Protein AF-A0A930E093-F1 (afdb_monomer)

Solvent-accessible surface area (backbone atoms only — not comparable to full-atom values): 16055 Å² total; per-residue (Å²): 144,76,71,70,70,62,52,55,44,54,52,46,45,54,50,55,49,51,53,61,67,72,43,53,75,64,58,50,50,51,52,46,50,63,60,47,56,59,35,55,42,31,37,35,84,44,72,99,59,65,61,62,67,51,50,50,52,50,36,53,47,37,33,68,62,68,75,37,85,66,43,74,68,56,52,49,49,41,51,49,64,41,68,44,67,34,49,20,42,39,36,34,66,83,77,56,45,66,43,82,40,62,31,46,35,71,62,45,36,51,96,54,36,34,39,42,24,40,77,85,38,70,90,45,72,63,49,73,75,65,53,60,54,74,79,80,60,98,62,61,67,70,53,57,53,47,48,52,50,52,53,52,50,52,53,54,57,74,71,50,80,54,64,69,60,40,50,56,49,48,55,52,47,52,50,50,48,66,61,53,43,48,69,59,51,57,68,66,44,44,59,48,22,32,50,54,51,39,37,66,76,68,68,55,92,63,72,60,72,83,56,55,81,46,53,50,71,55,48,32,48,49,51,39,52,40,40,50,52,38,24,54,56,64,65,64,80,70,92,84,51,54,73,72,54,48,54,50,51,55,52,51,48,50,46,34,75,77,33,13,70,43,75,59,95,60,89,63,56,99,73,66,55,97,64,46,56,58,68,82,130

Nearest PDB structures (foldseek):
  8fzd-assembly1_t  TM=5.190E-01  e=4.696E+00  Escherichia coli

pLDDT: mean 75.34, std 18.05, range [24.38, 97.69]

Radius of gyration: 19.29 Å; Cα contacts (8 Å, |Δi|>4): 330; chains: 1; bounding box: 48×51×52 Å

Mean predicted aligned error: 9.59 Å

Sequence (281 aa):
MLKSQKNKVYELFFATYNELYNMDKIERGELLKDLTEKESQSHYYNSEIDSKTNYELVCLTIANVLDKVASDDLIEEIMQFCMSPRLGILVDFNKQSVSIISTRSKSVKTDNFAIFNFDDDFDNPGLFMEMSSFDQVEGNQNDQNFVNELISKIMFIKDLEDSNNKIKVLKNFSKLLKKDSIRIIESYNVLATMLIVYAKRTSVSYFDKDYEKFYNQSTMIVFDALAFYSKEINNFQDDNLSFFNKIWLYNEQSNLKHFGYLSKNKKFFPFVKKQGFGFIF

Secondary structure (DSSP, 8-state):
--SHHHHHHHHHHHHHHHHHHHS-HHHHHHHHHHHTTT---EE-------HHHHHHHHHHHHHHHHSS---HHHHHHHHHHHHS-EEEEEEETTTTEEEEEEE-SPPEE-SSEEEEEHHHHTT-TTHHHH---S-SS---HHHHHHHHHHHHHHHHHHT---HHHHHHHHHHHHHHHHHHHHHHHSSSHHHHHHHHHHHHHHT-S---GGGGGG--HHHHHHHHHHHHHHHHHHH---TTS-HHHHHHHHHHHHHHHHHBTS-----S-SSS-SS-EE---

Foldseek 3Di:
DPPPLVVLLVVQLVVVLVVCVPDDPVRQVVVLCVQLPQQQFFADDDDDDPLPVQVVLLQVLCCQLVVDGDDPVVLLVLLLVLLDWAWKWKAFSVVSDIDIHTFSFDWADAPGMTIHRCVLQVVCPVVVVVRDHVPPPPDDVVLVVLLVVLVVLLVVLVPDPDQQVSLVSLVVLLVSLQPCVCVVSPGDLLSLQSSVSSSSSVVVVPDDPVSVVSHDSSNRSSSVSLSSSSSCLSPDDDPPHDPVSVVVSVVVNVQCNQHNSHDDDDDSDPSPPPGGSGDDD

Organism: NCBI:txid33033

Structure (mmCIF, N/CA/C/O backbone):
data_AF-A0A930E093-F1
#
_entry.id   AF-A0A930E093-F1
#
loop_
_atom_site.group_PDB
_atom_site.id
_atom_site.type_symbol
_atom_site.label_atom_id
_atom_site.label_alt_id
_atom_site.label_comp_id
_atom_site.label_asym_id
_atom_site.label_entity_id
_atom_site.label_seq_id
_atom_site.pdbx_PDB_ins_code
_atom_site.Cartn_x
_atom_site.Cartn_y
_atom_site.Cartn_z
_atom_site.occupancy
_atom_site.B_iso_or_equiv
_atom_site.auth_seq_id
_atom_site.auth_comp_id
_atom_site.auth_asym_id
_atom_site.auth_atom_id
_atom_site.pdbx_PDB_model_num
ATOM 1 N N . MET A 1 1 ? -18.507 -31.528 1.517 1.00 35.09 1 MET A N 1
ATOM 2 C CA . MET A 1 1 ? -19.339 -30.328 1.267 1.00 35.09 1 MET A CA 1
ATOM 3 C C . MET A 1 1 ? -18.456 -29.076 1.065 1.00 35.09 1 MET A C 1
ATOM 5 O O . MET A 1 1 ? -18.705 -28.052 1.671 1.00 35.09 1 MET A O 1
ATOM 9 N N . LEU A 1 2 ? -17.417 -29.151 0.211 1.00 35.84 2 LEU A N 1
ATOM 10 C CA . LEU A 1 2 ? -16.317 -28.159 0.109 1.00 35.84 2 LEU A CA 1
ATOM 11 C C . LEU A 1 2 ? -16.270 -27.381 -1.229 1.00 35.84 2 LEU A C 1
ATOM 13 O O . LEU A 1 2 ? -15.371 -26.574 -1.438 1.00 35.84 2 LEU A O 1
ATOM 17 N N . LYS A 1 3 ? -17.209 -27.624 -2.158 1.00 43.66 3 LYS A N 1
ATOM 18 C CA . LYS A 1 3 ? -17.172 -27.037 -3.515 1.00 43.66 3 LYS A CA 1
ATOM 19 C C . LYS A 1 3 ? -17.918 -25.704 -3.673 1.00 43.66 3 LYS A C 1
ATOM 21 O O . LYS A 1 3 ? -17.525 -24.932 -4.535 1.00 43.66 3 LYS A O 1
ATOM 26 N N . SER A 1 4 ? -18.940 -25.397 -2.864 1.00 51.22 4 SER A N 1
ATOM 27 C CA . SER A 1 4 ? -19.714 -24.150 -3.044 1.00 51.22 4 SER A CA 1
ATOM 28 C C . SER A 1 4 ? -19.032 -22.908 -2.459 1.00 51.22 4 SER A C 1
ATOM 30 O O . SER A 1 4 ? -19.271 -21.807 -2.937 1.00 51.22 4 SER A O 1
ATOM 32 N N . GLN A 1 5 ? -18.151 -23.070 -1.465 1.00 48.84 5 GLN A N 1
ATOM 33 C CA . GLN A 1 5 ? -17.504 -21.947 -0.771 1.00 48.84 5 GLN A CA 1
ATOM 34 C C . GLN A 1 5 ? -16.442 -21.234 -1.616 1.00 48.84 5 GLN A C 1
ATOM 36 O O . GLN A 1 5 ? -16.324 -20.017 -1.526 1.00 48.84 5 GLN A O 1
ATOM 41 N N . LYS A 1 6 ? -15.708 -21.958 -2.476 1.00 56.81 6 LYS A N 1
ATOM 42 C CA . LYS A 1 6 ? -14.753 -21.320 -3.396 1.00 56.81 6 LYS A CA 1
ATOM 43 C C . LYS A 1 6 ? -15.468 -20.405 -4.394 1.00 56.81 6 LYS A C 1
ATOM 45 O O . LYS A 1 6 ? -14.937 -19.352 -4.708 1.00 56.81 6 LYS A O 1
ATOM 50 N N . ASN A 1 7 ? -16.681 -20.756 -4.827 1.00 67.50 7 ASN A N 1
ATOM 51 C CA . ASN A 1 7 ? -17.374 -20.053 -5.910 1.00 67.50 7 ASN A CA 1
ATOM 52 C C . ASN A 1 7 ? -17.718 -18.596 -5.571 1.00 67.50 7 ASN A C 1
ATOM 54 O O . ASN A 1 7 ? -17.518 -17.713 -6.397 1.00 67.50 7 ASN A O 1
ATOM 58 N N . LYS A 1 8 ? -18.148 -18.332 -4.331 1.00 86.12 8 LYS A N 1
ATOM 59 C CA . LYS A 1 8 ? -18.619 -17.003 -3.917 1.00 86.12 8 LYS A CA 1
ATOM 60 C C . LYS A 1 8 ? -17.538 -15.924 -4.016 1.00 86.12 8 LYS A C 1
ATOM 62 O O . LYS A 1 8 ? -17.822 -14.806 -4.426 1.00 86.12 8 LYS A O 1
ATOM 67 N N . VAL A 1 9 ? -16.299 -16.242 -3.644 1.00 88.19 9 VAL A N 1
ATOM 68 C CA . VAL A 1 9 ? -15.199 -15.265 -3.681 1.00 88.19 9 VAL A CA 1
ATOM 69 C C . VAL A 1 9 ? -14.818 -14.905 -5.112 1.00 88.19 9 VAL A C 1
ATOM 71 O O . VAL A 1 9 ? -14.592 -13.733 -5.397 1.00 88.19 9 VAL A O 1
ATOM 74 N N . TYR A 1 10 ? -14.794 -15.886 -6.017 1.00 88.44 10 TYR A N 1
ATOM 75 C CA . TYR A 1 10 ? -14.554 -15.629 -7.437 1.00 88.44 10 TYR A CA 1
ATOM 76 C C . TYR A 1 10 ? -15.680 -14.793 -8.049 1.00 88.44 10 TYR A C 1
ATOM 78 O O . TYR A 1 10 ? -15.402 -13.830 -8.753 1.00 88.44 10 TYR A O 1
ATOM 86 N N . GLU A 1 11 ? -16.939 -15.108 -7.735 1.00 92.06 11 GLU A N 1
ATOM 87 C CA . GLU A 1 11 ? -18.096 -14.318 -8.173 1.00 92.06 11 GLU A CA 1
ATOM 88 C C . GLU A 1 11 ? -17.996 -12.858 -7.704 1.00 92.06 11 GLU A C 1
ATOM 90 O O . GLU A 1 11 ? -18.157 -11.947 -8.514 1.00 92.06 11 GLU A O 1
ATOM 95 N N . LEU A 1 12 ? -17.664 -12.626 -6.427 1.00 95.00 12 LEU A N 1
ATOM 96 C CA . LEU A 1 12 ? -17.460 -11.279 -5.885 1.00 95.00 12 LEU A CA 1
ATOM 97 C C . LEU A 1 12 ? -16.281 -10.562 -6.548 1.00 95.00 12 LEU A C 1
ATOM 99 O O . LEU A 1 12 ? -16.401 -9.390 -6.889 1.00 95.00 12 LEU A O 1
ATOM 103 N N . PHE A 1 13 ? -15.167 -11.261 -6.772 1.00 95.12 13 PHE A N 1
ATOM 104 C CA . PHE A 1 13 ? -14.008 -10.698 -7.458 1.00 95.12 13 PHE A CA 1
ATOM 105 C C . PHE A 1 13 ? -14.376 -10.217 -8.864 1.00 95.12 13 PHE A C 1
ATOM 107 O O . PHE A 1 13 ? -14.129 -9.059 -9.190 1.00 95.12 13 PHE A O 1
ATOM 114 N N . PHE A 1 14 ? -15.001 -11.070 -9.682 1.00 95.12 14 PHE A N 1
ATOM 115 C CA . PHE A 1 14 ? -15.375 -10.702 -11.048 1.00 95.12 14 PHE A CA 1
ATOM 116 C C . PHE A 1 14 ? -16.464 -9.625 -11.082 1.00 95.12 14 PHE A C 1
ATOM 118 O O . PHE A 1 14 ? -16.460 -8.793 -11.986 1.00 95.12 14 PHE A O 1
ATOM 125 N N . ALA A 1 15 ? -17.366 -9.592 -10.097 1.00 96.50 15 ALA A N 1
ATOM 126 C CA . ALA A 1 15 ? -18.327 -8.502 -9.957 1.00 96.50 15 ALA A CA 1
ATOM 127 C C . ALA A 1 15 ? -17.620 -7.158 -9.705 1.00 96.50 15 ALA A C 1
ATOM 129 O O . ALA A 1 15 ? -17.859 -6.210 -10.448 1.00 96.50 15 ALA A O 1
ATOM 130 N N . THR A 1 16 ? -16.703 -7.095 -8.733 1.00 97.56 16 THR A N 1
ATOM 131 C CA . THR A 1 16 ? -15.913 -5.885 -8.434 1.00 97.56 16 THR A CA 1
ATOM 132 C C . THR A 1 16 ? -14.980 -5.500 -9.584 1.00 97.56 16 THR A C 1
ATOM 134 O O . THR A 1 16 ? -14.808 -4.324 -9.885 1.00 97.56 16 THR A O 1
ATOM 137 N N . TYR A 1 17 ? -14.397 -6.478 -10.272 1.00 97.00 17 TYR A N 1
ATOM 138 C CA . TYR A 1 17 ? -13.596 -6.233 -11.466 1.00 97.00 17 TYR A CA 1
ATOM 139 C C . TYR A 1 17 ? -14.428 -5.575 -12.571 1.00 97.00 17 TYR A C 1
ATOM 141 O O . TYR A 1 17 ? -14.005 -4.579 -13.149 1.00 97.00 17 TYR A O 1
ATOM 149 N N . ASN A 1 18 ? -15.624 -6.104 -12.848 1.00 96.75 18 ASN A N 1
ATOM 150 C CA . ASN A 1 18 ? -16.516 -5.540 -13.858 1.00 96.75 18 ASN A CA 1
ATOM 151 C C . ASN A 1 18 ? -17.019 -4.149 -13.458 1.00 96.75 18 ASN A C 1
ATOM 153 O O . ASN A 1 18 ? -17.196 -3.300 -14.325 1.00 96.75 18 ASN A O 1
ATOM 157 N N . GLU A 1 19 ? -17.237 -3.905 -12.166 1.00 97.25 19 GLU A N 1
ATOM 158 C CA . GLU A 1 19 ? -17.541 -2.575 -11.637 1.00 97.25 19 GLU A CA 1
ATOM 159 C C . GLU A 1 19 ? -16.424 -1.583 -11.997 1.00 97.25 19 GLU A C 1
ATOM 161 O O . GLU A 1 19 ? -16.691 -0.597 -12.679 1.00 97.25 19 GLU A O 1
ATOM 166 N N . LEU A 1 20 ? -15.169 -1.893 -11.653 1.00 97.38 20 LEU A N 1
ATOM 167 C CA . LEU A 1 20 ? -14.009 -1.055 -11.983 1.00 97.38 20 LEU A CA 1
ATOM 168 C C . LEU A 1 20 ? -13.772 -0.907 -13.493 1.00 97.38 20 LEU A C 1
ATOM 170 O O . LEU A 1 20 ? -13.370 0.159 -13.953 1.00 97.38 20 LEU A O 1
ATOM 174 N N . TYR A 1 21 ? -14.012 -1.964 -14.271 1.00 96.50 21 TYR A N 1
ATOM 175 C CA . TYR A 1 21 ? -13.845 -1.959 -15.726 1.00 96.50 21 TYR A CA 1
ATOM 176 C C . TYR A 1 21 ? -14.856 -1.058 -16.436 1.00 96.50 21 TYR A C 1
ATOM 178 O O . TYR A 1 21 ? -14.523 -0.437 -17.444 1.00 96.50 21 TYR A O 1
ATOM 186 N N . ASN A 1 22 ? -16.076 -0.973 -15.907 1.00 97.00 22 ASN A N 1
ATOM 187 C CA . ASN A 1 22 ? -17.127 -0.133 -16.470 1.00 97.00 22 ASN A CA 1
ATOM 188 C C . ASN A 1 22 ? -17.022 1.337 -16.040 1.00 97.00 22 ASN A C 1
ATOM 190 O O . ASN A 1 22 ? -17.686 2.171 -16.653 1.00 97.00 22 ASN A O 1
ATOM 194 N N . MET A 1 23 ? -16.201 1.655 -15.033 1.00 97.69 23 MET A N 1
ATOM 195 C CA . MET A 1 23 ? -15.911 3.036 -14.653 1.00 97.69 23 MET A CA 1
ATOM 196 C C . MET A 1 23 ? -15.019 3.721 -15.690 1.00 97.69 23 MET A C 1
ATOM 198 O O . MET A 1 23 ? -14.002 3.176 -16.146 1.00 97.69 23 MET A O 1
ATOM 202 N N . ASP A 1 24 ? -15.344 4.967 -16.015 1.00 96.12 24 ASP A N 1
ATOM 203 C CA . ASP A 1 24 ? -14.475 5.785 -16.846 1.00 96.12 24 ASP A CA 1
ATOM 204 C C . ASP A 1 24 ? -13.195 6.217 -16.095 1.00 96.12 24 ASP A C 1
ATOM 206 O O . ASP A 1 24 ? -12.948 5.890 -14.929 1.00 96.12 24 ASP A O 1
ATOM 210 N N . LYS A 1 25 ? -12.289 6.909 -16.796 1.00 93.81 25 LYS A N 1
ATOM 211 C CA . LYS A 1 25 ? -11.008 7.335 -16.210 1.00 93.81 25 LYS A CA 1
ATOM 212 C C . LYS A 1 25 ? -11.188 8.380 -15.099 1.00 93.81 25 LYS A C 1
ATOM 214 O O . LYS A 1 25 ? -10.355 8.437 -14.196 1.00 93.81 25 LYS A O 1
ATOM 219 N N . ILE A 1 26 ? -12.216 9.221 -15.192 1.00 96.31 26 ILE A N 1
ATOM 220 C CA . ILE A 1 26 ? -12.508 10.272 -14.215 1.00 96.31 26 ILE A CA 1
ATOM 221 C C . ILE A 1 26 ? -13.066 9.623 -12.950 1.00 96.31 26 ILE A C 1
ATOM 223 O O . ILE A 1 26 ? -12.510 9.849 -11.880 1.00 96.31 26 ILE A O 1
ATOM 227 N N . GLU A 1 27 ? -14.059 8.743 -13.086 1.00 97.56 27 GLU A N 1
ATOM 228 C CA . GLU A 1 27 ? -14.660 7.991 -11.977 1.00 97.56 27 GLU A CA 1
ATOM 229 C C . GLU A 1 27 ? -13.604 7.187 -11.208 1.00 97.56 27 GLU A C 1
ATOM 231 O O . GLU A 1 27 ? -13.526 7.251 -9.980 1.00 97.56 27 GLU A O 1
ATOM 236 N N . ARG A 1 28 ? -12.708 6.495 -11.924 1.00 96.38 28 ARG A N 1
ATOM 237 C CA . ARG A 1 28 ? -11.580 5.788 -11.297 1.00 96.38 28 ARG A CA 1
ATOM 238 C C . ARG A 1 28 ? -10.610 6.728 -10.583 1.00 96.38 28 ARG A C 1
ATOM 240 O O . ARG A 1 28 ? -10.092 6.382 -9.522 1.00 96.38 28 ARG A O 1
ATOM 247 N N . GLY A 1 29 ? -10.361 7.906 -11.150 1.00 95.94 29 GLY A N 1
ATOM 248 C CA . GLY A 1 29 ? -9.525 8.930 -10.526 1.00 95.94 29 GLY A CA 1
ATOM 249 C C . GLY A 1 29 ? -10.122 9.459 -9.221 1.00 95.94 29 GLY A C 1
ATOM 250 O O . GLY A 1 29 ? -9.405 9.589 -8.230 1.00 95.94 29 GLY A O 1
ATOM 251 N N . GLU A 1 30 ? -11.431 9.716 -9.199 1.00 97.00 30 GLU A N 1
ATOM 252 C CA . GLU A 1 30 ? -12.162 10.144 -8.001 1.00 97.00 30 GLU A CA 1
ATOM 253 C C . GLU A 1 30 ? -12.164 9.050 -6.928 1.00 97.00 30 GLU A C 1
ATOM 255 O O . GLU A 1 30 ? -11.784 9.310 -5.787 1.00 97.00 30 GLU A O 1
ATOM 260 N N . LEU A 1 31 ? -12.452 7.803 -7.308 1.00 97.50 31 LEU A N 1
ATOM 261 C CA . LEU A 1 31 ? -12.395 6.661 -6.396 1.00 97.50 31 LEU A CA 1
ATOM 262 C C . LEU A 1 31 ? -11.004 6.492 -5.771 1.00 97.50 31 LEU A C 1
ATOM 264 O O . LEU A 1 31 ? -10.878 6.290 -4.563 1.00 97.50 31 LEU A O 1
ATOM 268 N N . LEU A 1 32 ? -9.943 6.590 -6.575 1.00 95.75 32 LEU A N 1
ATOM 269 C CA . LEU A 1 32 ? -8.575 6.493 -6.074 1.00 95.75 32 LEU A CA 1
ATOM 270 C C . LEU A 1 32 ? -8.250 7.637 -5.105 1.00 95.75 32 LEU A C 1
ATOM 272 O O . LEU A 1 32 ? -7.605 7.409 -4.078 1.00 95.75 32 LEU A O 1
ATOM 276 N N . LYS A 1 33 ? -8.717 8.854 -5.396 1.00 93.81 33 LYS A N 1
ATOM 277 C CA . LYS A 1 33 ? -8.545 10.022 -4.526 1.00 93.81 33 LYS A CA 1
ATOM 278 C C . LYS A 1 33 ? -9.230 9.818 -3.173 1.00 93.81 33 LYS A C 1
ATOM 280 O O . LYS A 1 33 ? -8.611 10.066 -2.142 1.00 93.81 33 LYS A O 1
ATOM 285 N N . ASP A 1 34 ? -10.447 9.287 -3.158 1.00 94.38 34 ASP A N 1
ATOM 286 C CA . ASP A 1 34 ? -11.181 8.993 -1.921 1.00 94.38 34 ASP A CA 1
ATOM 287 C C . ASP A 1 34 ? -10.508 7.865 -1.116 1.00 94.38 34 ASP A C 1
ATOM 289 O O . ASP A 1 34 ? -10.331 7.932 0.109 1.00 94.38 34 ASP A O 1
ATOM 293 N N . LEU A 1 35 ? -10.039 6.823 -1.808 1.00 93.44 35 LEU A N 1
ATOM 294 C CA . LEU A 1 35 ? -9.298 5.718 -1.196 1.00 93.44 35 LEU A CA 1
ATOM 295 C C . LEU A 1 35 ? -7.966 6.157 -0.592 1.00 93.44 35 LEU A C 1
ATOM 297 O O . LEU A 1 35 ? -7.512 5.546 0.374 1.00 93.44 35 LEU A O 1
ATOM 301 N N . THR A 1 36 ? -7.375 7.232 -1.091 1.00 91.25 36 THR A N 1
ATOM 302 C CA . THR A 1 36 ? -6.080 7.748 -0.631 1.00 91.25 36 THR A CA 1
ATOM 303 C C . THR A 1 36 ? -6.222 9.012 0.212 1.00 91.25 36 THR A C 1
ATOM 305 O O . THR A 1 36 ? -5.230 9.572 0.684 1.00 91.25 36 THR A O 1
ATOM 308 N N . GLU A 1 37 ? -7.456 9.443 0.486 1.00 88.25 37 GLU A N 1
ATOM 309 C CA . GLU A 1 37 ? -7.708 10.602 1.326 1.00 88.25 37 GLU A CA 1
ATOM 310 C C . GLU A 1 37 ? -7.090 10.385 2.716 1.00 88.25 37 GLU A C 1
ATOM 312 O O . GLU A 1 37 ? -7.297 9.359 3.376 1.00 88.25 37 GLU A O 1
ATOM 317 N N . LYS A 1 38 ? -6.322 11.382 3.168 1.00 86.56 38 LYS A N 1
ATOM 318 C CA . LYS A 1 38 ? -5.589 11.397 4.445 1.00 86.56 38 LYS A CA 1
ATOM 319 C C . LYS A 1 38 ? -4.463 10.371 4.569 1.00 86.56 38 LYS A C 1
ATOM 321 O O . LYS A 1 38 ? -3.890 10.248 5.654 1.00 86.56 38 LYS A O 1
ATOM 326 N N . GLU A 1 39 ? -4.089 9.690 3.490 1.00 85.81 39 GLU A N 1
ATOM 327 C CA . GLU A 1 39 ? -2.754 9.109 3.398 1.00 85.81 39 GLU A CA 1
ATOM 328 C C . GLU A 1 39 ? -1.711 10.226 3.585 1.00 85.81 39 GLU A C 1
ATOM 330 O O . GLU A 1 39 ? -1.886 11.364 3.140 1.00 85.81 39 GLU A O 1
ATOM 335 N N . SER A 1 40 ? -0.625 9.933 4.298 1.00 73.00 40 SER A N 1
ATOM 336 C CA . SER A 1 40 ? 0.487 10.872 4.391 1.00 73.00 40 SER A CA 1
ATOM 337 C C . SER A 1 40 ? 1.038 11.130 2.990 1.00 73.00 40 SER A C 1
ATOM 339 O O . SER A 1 40 ? 1.314 10.199 2.242 1.00 73.00 40 SER A O 1
ATOM 341 N N . GLN A 1 41 ? 1.231 12.397 2.636 1.00 59.03 41 GLN A N 1
ATOM 342 C CA . GLN A 1 41 ? 1.764 12.744 1.320 1.00 59.03 41 GLN A CA 1
ATOM 343 C C . GLN A 1 41 ? 3.276 12.565 1.255 1.00 59.03 41 GLN A C 1
ATOM 345 O O . GLN A 1 41 ? 3.771 12.254 0.189 1.00 59.03 41 GLN A O 1
ATOM 350 N N . SER A 1 42 ? 3.990 12.742 2.374 1.00 52.62 42 SER A N 1
ATOM 351 C CA . SER A 1 42 ? 5.455 12.783 2.416 1.00 52.62 42 SER A CA 1
ATOM 352 C C . SER A 1 42 ? 6.068 11.408 2.694 1.00 52.62 42 SER A C 1
ATOM 354 O O . SER A 1 42 ? 5.623 10.690 3.596 1.00 52.62 42 SER A O 1
ATOM 356 N N . HIS A 1 43 ? 7.142 11.067 1.988 1.00 51.09 43 HIS A N 1
ATOM 357 C CA . HIS A 1 43 ? 8.102 10.050 2.392 1.00 51.09 43 HIS A CA 1
ATOM 358 C C . HIS A 1 43 ? 9.455 10.744 2.618 1.00 51.09 43 HIS A C 1
ATOM 360 O O . HIS A 1 43 ? 9.982 11.415 1.737 1.00 51.09 43 HIS A O 1
ATOM 366 N N . TYR A 1 44 ? 10.050 10.597 3.800 1.00 44.44 44 TYR A N 1
ATOM 367 C CA . TYR A 1 44 ? 11.486 10.807 3.970 1.00 44.44 44 TYR A CA 1
ATOM 368 C C . TYR A 1 44 ? 12.110 9.442 4.169 1.00 44.44 44 TYR A C 1
ATOM 370 O O . TYR A 1 44 ? 12.077 8.894 5.265 1.00 44.44 44 TYR A O 1
ATOM 378 N N . TYR A 1 45 ? 12.674 8.872 3.112 1.00 40.88 45 TYR A N 1
ATOM 379 C CA . TYR A 1 45 ? 13.502 7.697 3.298 1.00 40.88 45 TYR A CA 1
ATOM 380 C C . TYR A 1 45 ? 14.909 8.132 3.729 1.00 40.88 45 TYR A C 1
ATOM 382 O O . TYR A 1 45 ? 15.701 8.609 2.922 1.00 40.88 45 TYR A O 1
ATOM 390 N N . ASN A 1 46 ? 15.178 8.015 5.032 1.00 46.19 46 ASN A N 1
ATOM 391 C CA . ASN A 1 46 ? 16.506 8.127 5.627 1.00 46.19 46 ASN A CA 1
ATOM 392 C C . ASN A 1 46 ? 16.789 6.834 6.388 1.00 46.19 46 ASN A C 1
ATOM 394 O O . ASN A 1 46 ? 16.397 6.698 7.548 1.00 46.19 46 ASN A O 1
ATOM 398 N N . SER A 1 47 ? 17.502 5.901 5.775 1.00 36.75 47 SER A N 1
ATOM 399 C CA . SER A 1 47 ? 18.397 5.057 6.563 1.00 36.75 47 SER A CA 1
ATOM 400 C C . SER A 1 47 ? 19.816 5.253 6.061 1.00 36.75 47 SER A C 1
ATOM 402 O O . SER A 1 47 ? 20.032 5.653 4.924 1.00 36.75 47 SER A O 1
ATOM 404 N N . GLU A 1 48 ? 20.760 5.075 6.971 1.00 37.59 48 GLU A N 1
ATOM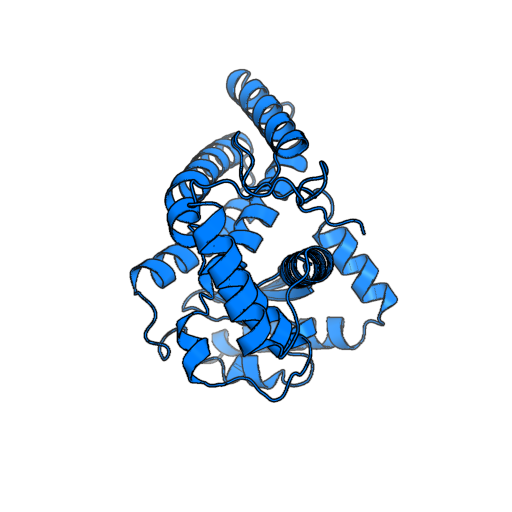 405 C CA . GLU A 1 48 ? 22.183 5.350 6.828 1.00 37.59 48 GLU A CA 1
ATOM 406 C C . GLU A 1 48 ? 22.784 4.575 5.645 1.00 37.59 48 GLU A C 1
ATOM 408 O O . GLU A 1 48 ? 22.997 3.372 5.697 1.00 37.59 48 GLU A O 1
ATOM 413 N N . ILE A 1 49 ? 23.016 5.287 4.552 1.00 44.06 49 ILE A N 1
ATOM 414 C CA . ILE A 1 49 ? 23.499 4.799 3.263 1.00 44.06 49 ILE A CA 1
ATOM 415 C C . ILE A 1 49 ? 24.814 5.535 2.971 1.00 44.06 49 ILE A C 1
ATOM 417 O O . ILE A 1 49 ? 24.962 6.713 3.243 1.00 44.06 49 ILE A O 1
ATOM 421 N N . ASP A 1 50 ? 25.855 4.918 2.443 1.00 45.00 50 ASP A N 1
ATOM 422 C CA . ASP A 1 50 ? 26.999 5.738 2.018 1.00 45.00 50 ASP A CA 1
ATOM 423 C C . ASP A 1 50 ? 26.578 6.538 0.765 1.00 45.00 50 ASP A C 1
ATOM 425 O O . ASP A 1 50 ? 26.243 5.935 -0.262 1.00 45.00 50 ASP A O 1
ATOM 429 N N . SER A 1 51 ? 26.456 7.870 0.868 1.00 59.00 51 SER A N 1
ATOM 430 C CA . SER A 1 51 ? 25.673 8.699 -0.075 1.00 59.00 51 SER A CA 1
ATOM 431 C C . SER A 1 51 ? 26.253 8.747 -1.484 1.00 59.00 51 SER A C 1
ATOM 433 O O . SER A 1 51 ? 25.519 8.984 -2.440 1.00 59.00 51 SER A O 1
ATOM 435 N N . LYS A 1 52 ? 27.553 8.481 -1.631 1.00 61.94 52 LYS A N 1
ATOM 436 C CA . LYS A 1 52 ? 28.224 8.479 -2.930 1.00 61.94 52 LYS A CA 1
ATOM 437 C C . LYS A 1 52 ? 28.102 7.129 -3.636 1.00 61.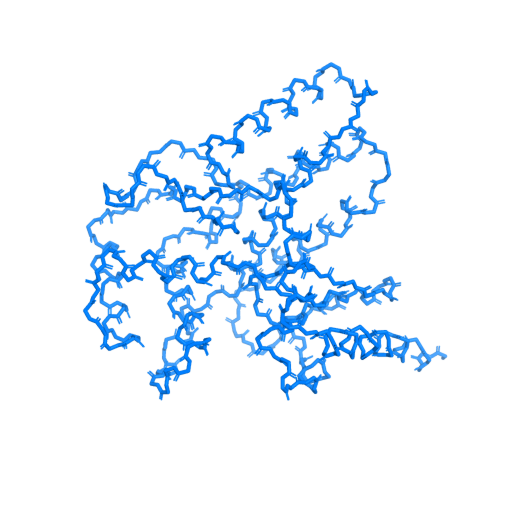94 52 LYS A C 1
ATOM 439 O O . LYS A 1 52 ? 27.592 7.072 -4.749 1.00 61.94 52 LYS A O 1
ATOM 444 N N . THR A 1 53 ? 28.488 6.048 -2.962 1.00 62.78 53 THR A N 1
ATOM 445 C CA . THR A 1 53 ? 28.486 4.684 -3.517 1.00 62.78 53 THR A CA 1
ATOM 446 C C . THR A 1 53 ? 27.090 4.253 -3.957 1.00 62.78 53 THR A C 1
ATOM 448 O O . THR A 1 53 ? 26.909 3.683 -5.029 1.00 62.78 53 THR A O 1
ATOM 451 N N . ASN A 1 54 ? 26.071 4.562 -3.156 1.00 62.00 54 ASN A N 1
ATOM 452 C CA . ASN A 1 54 ? 24.706 4.173 -3.488 1.00 62.00 54 ASN A CA 1
ATOM 453 C C . ASN A 1 54 ? 24.104 5.037 -4.592 1.00 62.00 54 ASN A C 1
ATOM 455 O O . ASN A 1 54 ? 23.394 4.505 -5.434 1.00 62.00 54 ASN A O 1
ATOM 459 N N . TYR A 1 55 ? 24.416 6.334 -4.641 1.00 68.31 55 TYR A N 1
ATOM 460 C CA . TYR A 1 55 ? 24.007 7.175 -5.765 1.00 68.31 55 TYR A CA 1
ATOM 461 C C . TYR A 1 55 ? 24.636 6.695 -7.080 1.00 68.31 55 TYR A C 1
ATOM 463 O O . TYR A 1 55 ? 23.944 6.573 -8.084 1.00 68.31 55 TYR A O 1
ATOM 471 N N . GLU A 1 56 ? 25.920 6.332 -7.070 1.00 71.19 56 GLU A N 1
ATOM 472 C CA . GLU A 1 56 ? 26.592 5.753 -8.237 1.00 71.19 56 GLU A CA 1
ATOM 473 C C . GLU A 1 56 ? 25.936 4.433 -8.672 1.00 71.19 56 GLU A C 1
ATOM 475 O O . GLU A 1 56 ? 25.644 4.262 -9.854 1.00 71.19 56 GLU A O 1
ATOM 480 N N . LEU A 1 57 ? 25.612 3.535 -7.734 1.00 69.31 57 LEU A N 1
ATOM 481 C CA . LEU A 1 57 ? 24.881 2.293 -8.022 1.00 69.31 57 LEU A CA 1
ATOM 482 C C . LEU A 1 57 ? 23.486 2.547 -8.603 1.00 69.31 57 LEU A C 1
ATOM 484 O O . LEU A 1 57 ? 23.068 1.858 -9.532 1.00 69.31 57 LEU A O 1
ATOM 488 N N . VAL A 1 58 ? 22.767 3.537 -8.084 1.00 71.56 58 VAL A N 1
ATOM 489 C CA . VAL A 1 58 ? 21.467 3.976 -8.604 1.00 71.56 58 VAL A CA 1
ATOM 490 C C . VAL A 1 58 ? 21.600 4.472 -10.038 1.00 71.56 58 VAL A C 1
ATOM 492 O O . VAL A 1 58 ? 20.863 4.018 -10.911 1.00 71.56 58 VAL A O 1
ATOM 495 N N . CYS A 1 59 ? 22.569 5.350 -10.295 1.00 76.06 59 CYS A N 1
ATOM 496 C CA . CYS A 1 59 ? 22.824 5.885 -11.624 1.00 76.06 59 CYS A CA 1
ATOM 497 C C . CYS A 1 59 ? 23.195 4.779 -12.616 1.00 76.06 59 CYS A C 1
ATOM 499 O O . CYS A 1 59 ? 22.673 4.752 -13.728 1.00 76.06 59 CYS A O 1
ATOM 501 N N . LEU A 1 60 ? 24.040 3.832 -12.193 1.00 75.06 60 LEU A N 1
ATOM 502 C CA . LEU A 1 60 ? 24.381 2.642 -12.970 1.00 75.06 60 LEU A CA 1
ATOM 503 C C . LEU A 1 60 ? 23.149 1.772 -13.235 1.00 75.06 60 LEU A C 1
ATOM 505 O O . LEU A 1 60 ? 22.968 1.291 -14.346 1.00 75.06 60 LEU A O 1
ATOM 509 N N . THR A 1 61 ? 22.275 1.587 -12.246 1.00 73.62 61 THR A N 1
ATOM 510 C CA . THR A 1 61 ? 21.050 0.790 -12.413 1.00 73.62 61 THR A CA 1
ATOM 511 C C . THR A 1 61 ? 20.082 1.464 -13.375 1.00 73.62 61 THR A C 1
ATOM 513 O O . THR A 1 61 ? 19.518 0.786 -14.219 1.00 73.62 61 THR A O 1
ATOM 516 N N . ILE A 1 62 ? 19.923 2.788 -13.314 1.00 77.69 62 ILE A N 1
ATOM 517 C CA . ILE A 1 62 ? 19.113 3.548 -14.277 1.00 77.69 62 ILE A CA 1
ATOM 518 C C . ILE A 1 62 ? 19.676 3.406 -15.690 1.00 77.69 62 ILE A C 1
ATOM 520 O O . ILE A 1 62 ? 18.922 3.081 -16.604 1.00 77.69 62 ILE A O 1
ATOM 524 N N . ALA A 1 63 ? 20.986 3.599 -15.856 1.00 78.56 63 ALA A N 1
ATOM 525 C CA . ALA A 1 63 ? 21.643 3.436 -17.147 1.00 78.56 63 ALA A CA 1
ATOM 526 C C . ALA A 1 63 ? 21.439 2.026 -17.706 1.00 78.56 63 ALA A C 1
ATOM 528 O O . ALA A 1 63 ? 21.100 1.878 -18.872 1.00 78.56 63 ALA A O 1
ATOM 529 N N . ASN A 1 64 ? 21.555 1.002 -16.863 1.00 74.25 64 ASN A N 1
ATOM 530 C CA . ASN A 1 64 ? 21.425 -0.384 -17.299 1.00 74.25 64 ASN A CA 1
ATOM 531 C C . ASN A 1 64 ? 19.968 -0.821 -17.537 1.00 74.25 64 ASN A C 1
ATOM 533 O O . ASN A 1 64 ? 19.714 -1.593 -18.453 1.00 74.25 64 ASN A O 1
ATOM 537 N N . VAL A 1 65 ? 19.011 -0.367 -16.718 1.00 72.88 65 VAL A N 1
ATOM 538 C CA . VAL A 1 65 ? 17.607 -0.828 -16.762 1.00 72.88 65 VAL A CA 1
ATOM 539 C C . VAL A 1 65 ? 16.762 -0.007 -17.732 1.00 72.88 65 VAL A C 1
ATOM 541 O O . VAL A 1 65 ? 15.847 -0.541 -18.354 1.00 72.88 65 VAL A O 1
ATOM 544 N N . LEU A 1 66 ? 17.026 1.295 -17.838 1.00 76.69 66 LEU A N 1
ATOM 545 C CA . LEU A 1 66 ? 16.221 2.214 -18.644 1.00 76.69 66 LEU A CA 1
ATOM 546 C C . LEU A 1 66 ? 16.933 2.689 -19.911 1.00 76.69 66 LEU A C 1
ATOM 548 O O . LEU A 1 66 ? 16.296 3.389 -20.694 1.00 76.69 66 LEU A O 1
ATOM 552 N N . ASP A 1 67 ? 18.215 2.351 -20.095 1.00 78.31 67 ASP A N 1
ATOM 553 C CA . ASP A 1 67 ? 19.077 2.893 -21.159 1.00 78.31 67 ASP A CA 1
ATOM 554 C C . ASP A 1 67 ? 19.048 4.433 -21.195 1.00 78.31 67 ASP A C 1
ATOM 556 O O . ASP A 1 67 ? 18.916 5.087 -22.231 1.00 78.31 67 ASP A O 1
ATOM 560 N N . LYS A 1 68 ? 19.087 5.041 -20.002 1.00 80.19 68 LYS A N 1
ATOM 561 C CA . LYS A 1 68 ? 19.008 6.493 -19.805 1.00 80.19 68 LYS A CA 1
ATOM 562 C C . LYS A 1 68 ? 20.138 6.986 -18.919 1.00 80.19 68 LYS A C 1
ATO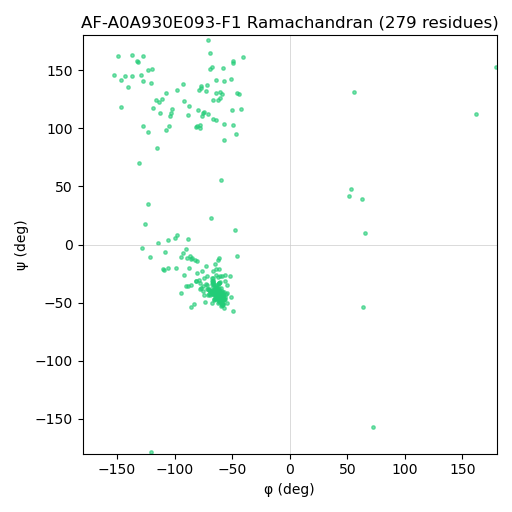M 564 O O . LYS A 1 68 ? 20.517 6.344 -17.945 1.00 80.19 68 LYS A O 1
ATOM 569 N N . VAL A 1 69 ? 20.624 8.191 -19.202 1.00 83.81 69 VAL A N 1
ATOM 570 C CA . VAL A 1 69 ? 21.505 8.895 -18.266 1.00 83.81 69 VAL A CA 1
ATOM 571 C C . VAL A 1 69 ? 20.692 9.253 -17.027 1.00 83.81 69 VAL A C 1
ATOM 573 O O . VAL A 1 69 ? 19.651 9.903 -17.127 1.00 83.81 69 VAL A O 1
ATOM 576 N N . ALA A 1 70 ? 21.166 8.822 -15.862 1.00 79.62 70 ALA A N 1
ATOM 577 C CA . ALA A 1 70 ? 20.541 9.170 -14.600 1.00 79.62 70 ALA A CA 1
ATOM 578 C C . ALA A 1 70 ? 20.625 10.680 -14.350 1.00 79.62 70 ALA A C 1
ATOM 580 O O . ALA A 1 70 ? 21.696 11.284 -14.443 1.00 79.62 70 ALA A O 1
ATOM 581 N N . SER A 1 71 ? 19.486 11.273 -14.015 1.00 79.69 71 SER A N 1
ATOM 582 C CA . SER A 1 71 ? 19.363 12.651 -13.557 1.00 79.69 71 SER A CA 1
ATOM 583 C C . SER A 1 71 ? 18.497 12.686 -12.303 1.00 79.69 71 SER A C 1
ATOM 585 O O . SER A 1 71 ? 17.686 11.784 -12.083 1.00 79.69 71 SER A O 1
ATOM 587 N N . ASP A 1 72 ? 18.649 13.737 -11.498 1.00 72.56 72 ASP A N 1
ATOM 588 C CA . ASP A 1 72 ? 17.817 13.938 -10.307 1.00 72.56 72 ASP A CA 1
ATOM 589 C C . ASP A 1 72 ? 16.322 13.971 -10.669 1.00 72.56 72 ASP A C 1
ATOM 591 O O . ASP A 1 72 ? 15.521 13.323 -9.999 1.00 72.56 72 ASP A O 1
ATOM 595 N N . ASP A 1 73 ? 15.961 14.634 -11.775 1.00 76.31 73 ASP A N 1
ATOM 596 C CA . ASP A 1 73 ? 14.576 14.708 -12.261 1.00 76.31 73 ASP A CA 1
ATOM 597 C C . ASP A 1 73 ? 14.021 13.323 -12.634 1.00 76.31 73 ASP A C 1
ATOM 599 O O . ASP A 1 73 ? 12.880 13.002 -12.311 1.00 76.31 73 ASP A O 1
ATOM 603 N N . LEU A 1 74 ? 14.830 12.472 -13.277 1.00 77.94 74 LEU A N 1
ATOM 604 C CA . LEU A 1 74 ? 14.423 11.115 -13.647 1.00 77.94 74 LEU A CA 1
ATOM 605 C C . LEU A 1 74 ? 14.270 10.222 -12.409 1.00 77.94 74 LEU A C 1
ATOM 607 O O . LEU A 1 74 ? 13.333 9.432 -12.326 1.00 77.94 74 LEU A O 1
ATOM 611 N N . ILE A 1 75 ? 15.175 10.347 -11.435 1.00 74.62 75 ILE A N 1
ATOM 612 C CA . ILE A 1 75 ? 15.065 9.636 -10.156 1.00 74.62 75 ILE A CA 1
ATOM 613 C C . ILE A 1 75 ? 13.776 10.056 -9.441 1.00 74.62 75 ILE A C 1
ATOM 615 O O . ILE A 1 75 ? 13.034 9.195 -8.969 1.00 74.62 75 ILE A O 1
ATOM 619 N N . GLU A 1 76 ? 13.483 11.357 -9.396 1.00 73.81 76 GLU A N 1
ATOM 620 C CA . GLU A 1 76 ? 12.257 11.883 -8.798 1.00 73.81 76 GLU A CA 1
ATOM 621 C C . GLU A 1 76 ? 11.006 11.359 -9.519 1.00 73.81 76 GLU A C 1
ATOM 623 O O . GLU A 1 76 ? 10.098 10.856 -8.855 1.00 73.81 76 GLU A O 1
ATOM 628 N N . GLU A 1 77 ? 10.985 11.379 -10.854 1.00 78.12 77 GLU A N 1
ATOM 629 C CA . GLU A 1 77 ? 9.892 10.830 -11.667 1.00 78.12 77 GLU A CA 1
ATOM 630 C C . GLU A 1 77 ? 9.648 9.347 -11.358 1.00 78.12 77 GLU A C 1
ATOM 632 O O . GLU A 1 77 ? 8.515 8.937 -11.112 1.00 78.12 77 GLU A O 1
ATOM 637 N N . ILE A 1 78 ? 10.707 8.535 -11.321 1.00 77.50 78 ILE A N 1
ATOM 638 C CA . ILE A 1 78 ? 10.619 7.093 -11.053 1.00 77.50 78 ILE A CA 1
ATOM 639 C C . ILE A 1 78 ? 10.064 6.839 -9.655 1.00 77.50 78 ILE A C 1
ATOM 641 O O . ILE A 1 78 ? 9.188 5.988 -9.475 1.00 77.50 78 ILE A O 1
ATOM 645 N N . MET A 1 79 ? 10.552 7.582 -8.662 1.00 74.44 79 MET A N 1
ATOM 646 C CA . MET A 1 79 ? 10.087 7.457 -7.285 1.00 74.44 79 MET A CA 1
ATOM 647 C C . MET A 1 79 ? 8.620 7.859 -7.152 1.00 74.44 79 MET A C 1
ATOM 649 O O . MET A 1 79 ? 7.846 7.107 -6.559 1.00 74.44 79 MET A O 1
ATOM 653 N N . GLN A 1 80 ? 8.221 8.993 -7.737 1.00 74.44 80 GLN A N 1
ATOM 654 C CA . GLN A 1 80 ? 6.823 9.424 -7.773 1.00 74.44 80 GLN A CA 1
ATOM 655 C C . GLN A 1 80 ? 5.961 8.362 -8.463 1.00 74.44 80 GLN A C 1
ATOM 657 O O . GLN A 1 80 ? 5.010 7.852 -7.888 1.00 74.44 80 GLN A O 1
ATOM 662 N N . PHE A 1 81 ? 6.341 7.918 -9.653 1.00 78.12 81 PHE A N 1
ATOM 663 C CA . PHE A 1 81 ? 5.565 6.945 -10.410 1.00 78.12 81 PHE A CA 1
ATOM 664 C C . PHE A 1 81 ? 5.373 5.605 -9.673 1.00 78.12 81 PHE A C 1
ATOM 666 O O . PHE A 1 81 ? 4.311 4.984 -9.763 1.00 78.12 81 PHE A O 1
ATOM 673 N N . CYS A 1 82 ? 6.385 5.137 -8.937 1.00 77.44 82 CYS A N 1
ATOM 674 C CA . CYS A 1 82 ? 6.307 3.873 -8.200 1.00 77.44 82 CYS A CA 1
ATOM 675 C C . CYS A 1 82 ? 5.524 3.979 -6.897 1.00 77.44 82 CYS A C 1
ATOM 677 O O . CYS A 1 82 ? 4.875 3.014 -6.496 1.00 77.44 82 CYS A O 1
ATOM 679 N N . MET A 1 83 ? 5.604 5.133 -6.240 1.00 76.50 83 MET A N 1
ATOM 680 C CA . MET A 1 83 ? 4.924 5.374 -4.976 1.00 76.50 83 MET A CA 1
ATOM 681 C C . MET A 1 83 ? 3.479 5.869 -5.177 1.00 76.50 83 MET A C 1
ATOM 683 O O . MET A 1 83 ? 2.717 5.895 -4.207 1.00 76.50 83 MET A O 1
ATOM 687 N N . SER A 1 84 ? 3.083 6.204 -6.415 1.00 82.19 84 SER A N 1
ATOM 688 C CA . SER A 1 84 ? 1.700 6.525 -6.770 1.00 82.19 84 SER A CA 1
ATOM 689 C C . SER A 1 84 ? 0.795 5.325 -6.487 1.00 82.19 84 SER A C 1
ATOM 691 O O . SER A 1 84 ? 1.066 4.229 -6.993 1.00 82.19 84 SER A O 1
ATOM 693 N N . PRO A 1 85 ? -0.284 5.502 -5.710 1.00 88.94 85 PRO A N 1
ATOM 694 C CA . PRO A 1 85 ? -1.269 4.452 -5.520 1.00 88.94 85 PRO A CA 1
ATOM 695 C C . PRO A 1 85 ? -2.021 4.180 -6.829 1.00 88.94 85 PRO A C 1
ATOM 697 O O . PRO A 1 85 ? -2.162 5.056 -7.680 1.00 88.94 85 PRO A O 1
ATOM 700 N N . ARG A 1 86 ? -2.502 2.950 -6.969 1.00 92.12 86 ARG A N 1
ATOM 701 C CA . ARG A 1 86 ? -3.343 2.449 -8.060 1.00 92.12 86 ARG A CA 1
ATOM 702 C C . ARG A 1 86 ? -4.582 1.785 -7.482 1.00 92.12 86 ARG A C 1
ATOM 704 O O . ARG A 1 86 ? -4.599 1.441 -6.297 1.00 92.12 86 ARG A O 1
ATOM 711 N N . LEU A 1 87 ? -5.607 1.595 -8.300 1.00 97.25 87 LEU A N 1
ATOM 712 C CA . LEU A 1 87 ? -6.771 0.814 -7.904 1.00 97.25 87 LEU A CA 1
ATOM 713 C C . LEU A 1 87 ? -6.409 -0.668 -7.858 1.00 97.25 87 LEU A C 1
ATOM 715 O O . LEU A 1 87 ? -5.807 -1.220 -8.777 1.00 97.25 87 LEU A O 1
ATOM 719 N N . GLY A 1 88 ? -6.796 -1.320 -6.770 1.00 96.19 88 GLY A N 1
ATOM 720 C CA . GLY A 1 88 ? -6.656 -2.754 -6.592 1.00 96.19 88 GLY A CA 1
ATOM 721 C C . GLY A 1 88 ? -7.900 -3.378 -5.981 1.00 96.19 88 GLY A C 1
ATOM 722 O O . GLY A 1 88 ? -8.737 -2.702 -5.388 1.00 96.19 88 GLY A O 1
ATOM 723 N N . ILE A 1 89 ? -8.001 -4.695 -6.110 1.00 96.38 89 ILE A N 1
ATOM 724 C CA . ILE A 1 89 ? -9.058 -5.515 -5.528 1.00 96.38 89 ILE A CA 1
ATOM 725 C C . ILE A 1 89 ? -8.420 -6.403 -4.463 1.00 96.38 89 ILE A C 1
ATOM 727 O O . ILE A 1 89 ? -7.622 -7.286 -4.773 1.00 96.38 89 ILE A O 1
ATOM 731 N N . LEU A 1 90 ? -8.766 -6.166 -3.201 1.00 93.75 90 LEU A N 1
ATOM 732 C CA . LEU A 1 90 ? -8.365 -6.995 -2.073 1.00 93.75 90 LEU A CA 1
ATOM 733 C C . LEU A 1 90 ? -9.420 -8.063 -1.820 1.00 93.75 90 LEU A C 1
ATOM 735 O O . LEU A 1 90 ? -10.581 -7.754 -1.554 1.00 93.75 90 LEU A O 1
ATOM 739 N N . VAL A 1 91 ? -8.980 -9.311 -1.845 1.00 92.19 91 VAL A N 1
ATOM 740 C CA . VAL A 1 91 ? -9.771 -10.502 -1.577 1.00 92.19 91 VAL A CA 1
ATOM 741 C C . VAL A 1 91 ? -9.311 -11.112 -0.260 1.00 92.19 91 VAL A C 1
ATOM 743 O O . VAL A 1 91 ? -8.135 -11.430 -0.104 1.00 92.19 91 VAL A O 1
ATOM 746 N N . ASP A 1 92 ? -10.240 -11.315 0.668 1.00 89.88 92 ASP A N 1
ATOM 747 C CA . ASP A 1 92 ? -10.025 -12.082 1.897 1.00 89.88 92 ASP A CA 1
ATOM 748 C C . ASP A 1 92 ? -10.701 -13.449 1.742 1.00 89.88 92 ASP A C 1
ATOM 750 O O . ASP A 1 92 ? -11.934 -13.554 1.703 1.00 89.88 92 ASP A O 1
ATOM 754 N N . PHE A 1 93 ? -9.893 -14.508 1.634 1.00 87.19 93 PHE A N 1
ATOM 755 C CA . PHE A 1 93 ? -10.396 -15.869 1.444 1.00 87.19 93 PHE A CA 1
ATOM 756 C C . PHE A 1 93 ? -11.052 -16.431 2.710 1.00 87.19 93 PHE A C 1
ATOM 758 O O . PHE A 1 93 ? -11.962 -17.256 2.605 1.00 87.19 93 PHE A O 1
ATOM 765 N N . ASN A 1 94 ? -10.642 -15.966 3.893 1.00 84.69 94 ASN A N 1
ATOM 766 C CA . ASN A 1 94 ? -11.192 -16.416 5.170 1.00 84.69 94 ASN A CA 1
ATOM 767 C C . ASN A 1 94 ? -12.580 -15.825 5.412 1.00 84.69 94 ASN A C 1
ATOM 769 O O . ASN A 1 94 ? -13.500 -16.535 5.820 1.00 84.69 94 ASN A O 1
ATOM 773 N N . LYS A 1 95 ? -12.748 -14.532 5.128 1.00 86.81 95 LYS A N 1
ATOM 774 C CA . LYS A 1 95 ? -14.027 -13.821 5.284 1.00 86.81 95 LYS A CA 1
ATOM 775 C C . LYS A 1 95 ? -14.947 -13.928 4.082 1.00 86.81 95 LYS A C 1
ATOM 777 O O . LYS A 1 95 ? -16.123 -13.583 4.180 1.00 86.81 95 LYS A O 1
ATOM 782 N N . GLN A 1 96 ? -14.424 -14.416 2.962 1.00 88.56 96 GLN A N 1
ATOM 783 C CA . GLN A 1 96 ? -15.103 -14.423 1.672 1.00 88.56 96 GLN A CA 1
ATOM 784 C C . GLN A 1 96 ? -15.613 -13.031 1.283 1.00 88.56 96 GLN A C 1
ATOM 786 O O . GLN A 1 96 ? -16.775 -12.859 0.907 1.00 88.56 96 GLN A O 1
ATOM 791 N N . SER A 1 97 ? -14.739 -12.036 1.414 1.00 91.06 97 SER A N 1
ATOM 792 C CA . SER A 1 97 ? -15.049 -10.637 1.132 1.00 91.06 97 SER A CA 1
ATOM 793 C C . SER A 1 97 ? -14.096 -10.065 0.098 1.00 91.06 97 SER A C 1
ATOM 795 O O . SER A 1 97 ? -12.932 -10.459 0.024 1.00 91.06 97 SER A O 1
ATOM 797 N N . VAL A 1 98 ? -14.599 -9.102 -0.667 1.00 93.94 98 VAL A N 1
ATOM 798 C CA . VAL A 1 98 ? -13.845 -8.364 -1.675 1.00 93.94 98 VAL A CA 1
ATOM 799 C C . VAL A 1 98 ? -14.020 -6.874 -1.408 1.00 93.94 98 VAL A C 1
ATOM 801 O O . VAL A 1 98 ? -15.101 -6.440 -1.013 1.00 93.94 98 VAL A O 1
ATOM 804 N N . SER A 1 99 ? -12.952 -6.100 -1.571 1.00 94.88 99 SER A N 1
ATOM 805 C CA . SER A 1 99 ? -12.975 -4.645 -1.413 1.00 94.88 99 SER A CA 1
ATOM 806 C C . SER A 1 99 ? -12.060 -3.983 -2.430 1.00 94.88 99 SER A C 1
ATOM 808 O O . SER A 1 99 ? -11.001 -4.522 -2.751 1.00 94.88 99 SER A O 1
ATOM 810 N N . ILE A 1 100 ? -12.452 -2.806 -2.906 1.00 96.88 100 ILE A N 1
ATOM 811 C CA . ILE A 1 100 ? -11.571 -1.952 -3.700 1.00 96.88 100 ILE A CA 1
ATOM 812 C C . ILE A 1 100 ? -10.626 -1.231 -2.732 1.00 96.88 100 ILE A C 1
ATOM 814 O O . ILE A 1 100 ? -11.053 -0.722 -1.693 1.00 96.88 100 ILE A O 1
ATOM 818 N N . ILE A 1 101 ? -9.335 -1.223 -3.046 1.00 95.19 101 ILE A N 1
ATOM 819 C CA . ILE A 1 101 ? -8.281 -0.610 -2.235 1.00 95.19 101 ILE A CA 1
ATOM 820 C C . ILE A 1 101 ? -7.352 0.244 -3.099 1.00 95.19 101 ILE A C 1
ATOM 822 O O . ILE A 1 101 ? -7.232 0.022 -4.302 1.00 95.19 101 ILE A O 1
ATOM 826 N N . SER A 1 102 ? -6.651 1.188 -2.471 1.00 93.75 102 SER A N 1
ATOM 827 C CA . SER A 1 102 ? -5.425 1.750 -3.032 1.00 93.75 102 SER A CA 1
ATOM 828 C C . SER A 1 102 ? -4.274 0.755 -2.834 1.00 93.75 102 SER A C 1
ATOM 830 O O . SER A 1 102 ? -4.117 0.177 -1.756 1.00 93.75 102 SER A O 1
ATOM 832 N N . THR A 1 103 ? -3.463 0.530 -3.867 1.00 91.62 103 THR A N 1
ATOM 833 C CA . THR A 1 103 ? -2.265 -0.315 -3.783 1.00 91.62 103 THR A CA 1
ATOM 834 C C . THR A 1 103 ? -1.146 0.195 -4.685 1.00 91.62 103 THR A C 1
ATOM 836 O O . THR A 1 103 ? -1.374 0.674 -5.790 1.00 91.62 103 THR A O 1
ATOM 839 N N . ARG A 1 104 ? 0.092 0.105 -4.209 1.00 88.06 104 ARG A N 1
ATOM 840 C CA . ARG A 1 104 ? 1.332 0.336 -4.970 1.00 88.06 104 ARG A CA 1
ATOM 841 C C . ARG A 1 104 ? 1.938 -0.982 -5.429 1.00 88.06 104 ARG A C 1
ATOM 843 O O . ARG A 1 104 ? 2.740 -1.015 -6.367 1.00 88.06 104 ARG A O 1
ATOM 850 N N . SER A 1 105 ? 1.546 -2.060 -4.760 1.00 83.38 105 SER A N 1
ATOM 851 C CA . SER A 1 105 ? 1.985 -3.424 -5.003 1.00 83.38 105 SER A CA 1
ATOM 852 C C . SER A 1 105 ? 1.451 -3.962 -6.316 1.00 83.38 105 SER A C 1
ATOM 854 O O . SER A 1 105 ? 0.376 -3.591 -6.777 1.00 83.38 105 SER A O 1
ATOM 856 N N . LYS A 1 106 ? 2.205 -4.880 -6.912 1.00 83.38 106 LYS A N 1
ATOM 857 C CA . LYS A 1 106 ? 1.670 -5.723 -7.978 1.00 83.38 106 LYS A CA 1
ATOM 858 C C . LYS A 1 106 ? 0.645 -6.691 -7.418 1.00 83.38 106 LYS A C 1
ATOM 860 O O . LYS A 1 106 ? 0.631 -6.959 -6.214 1.00 83.38 106 LYS A O 1
ATOM 865 N N . SER A 1 107 ? -0.116 -7.274 -8.332 1.00 87.25 107 SER A N 1
ATOM 866 C CA . SER A 1 107 ? -0.920 -8.442 -8.046 1.00 87.25 107 SER A CA 1
ATOM 867 C C . SER A 1 107 ? -0.145 -9.511 -7.266 1.00 87.25 107 SER A C 1
ATOM 869 O O . SER A 1 107 ? 0.987 -9.866 -7.605 1.00 87.25 107 SER A O 1
ATOM 871 N N . VAL A 1 108 ? -0.740 -9.993 -6.179 1.00 84.00 108 VAL A N 1
ATOM 872 C CA . VAL A 1 108 ? -0.118 -10.905 -5.223 1.00 84.00 108 VAL A CA 1
ATOM 873 C C . VAL A 1 108 ? -1.167 -11.760 -4.530 1.00 84.00 108 VAL A C 1
ATOM 875 O O . VAL A 1 108 ? -2.266 -11.297 -4.237 1.00 84.00 108 VAL A O 1
ATOM 878 N N . LYS A 1 109 ? -0.819 -13.008 -4.214 1.00 83.88 109 LYS A N 1
ATOM 879 C CA . LYS A 1 109 ? -1.716 -13.942 -3.537 1.00 83.88 109 LYS A CA 1
ATOM 880 C C . LYS A 1 109 ? -0.982 -14.783 -2.509 1.00 83.88 109 LYS A C 1
ATOM 882 O O . LYS A 1 109 ? 0.086 -15.328 -2.772 1.00 83.88 109 LYS A O 1
ATOM 887 N N . THR A 1 110 ? -1.599 -14.908 -1.350 1.00 77.75 110 THR A N 1
ATOM 888 C CA . THR A 1 110 ? -1.168 -15.751 -0.237 1.00 77.75 110 THR A CA 1
ATOM 889 C C . THR A 1 110 ? -2.271 -16.752 0.079 1.00 77.75 110 THR A C 1
ATOM 891 O O . THR A 1 110 ? -3.320 -16.765 -0.571 1.00 77.75 110 THR A O 1
ATOM 894 N N . ASP A 1 111 ? -2.056 -17.583 1.095 1.00 76.88 111 ASP A N 1
ATOM 895 C CA . ASP A 1 111 ? -3.050 -18.569 1.525 1.00 76.88 111 ASP A CA 1
ATOM 896 C C . ASP A 1 111 ? -4.365 -17.925 1.981 1.00 76.88 111 ASP A C 1
ATOM 898 O O . ASP A 1 111 ? -5.438 -18.501 1.810 1.00 76.88 111 ASP A O 1
ATOM 902 N N . ASN A 1 112 ? -4.287 -16.721 2.555 1.00 82.19 112 ASN A N 1
ATOM 903 C CA . ASN A 1 112 ? -5.410 -16.079 3.239 1.00 82.19 112 ASN A CA 1
ATOM 904 C C . ASN A 1 112 ? -5.986 -14.881 2.481 1.00 82.19 112 ASN A C 1
ATOM 906 O O . ASN A 1 112 ? -7.137 -14.512 2.714 1.00 82.19 112 ASN A O 1
ATOM 910 N N . PHE A 1 113 ? -5.218 -14.273 1.579 1.00 86.62 113 PHE A N 1
ATOM 911 C CA . PHE A 1 113 ? -5.642 -13.071 0.871 1.00 86.62 113 PHE A CA 1
ATOM 912 C C . PHE A 1 113 ? -5.050 -12.979 -0.536 1.00 86.62 113 PHE A C 1
ATOM 914 O O . PHE A 1 113 ? -4.044 -13.610 -0.854 1.00 86.62 113 PHE A O 1
ATOM 921 N N . ALA A 1 114 ? -5.645 -12.136 -1.371 1.00 89.19 114 ALA A N 1
ATOM 922 C CA . ALA A 1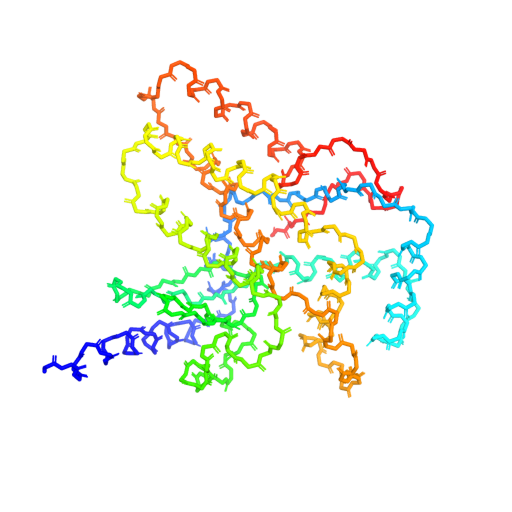 114 ? -5.057 -11.705 -2.632 1.00 89.19 114 ALA A CA 1
ATOM 923 C C . ALA A 1 114 ? -5.264 -10.207 -2.835 1.00 89.19 114 ALA A C 1
ATOM 925 O O . ALA A 1 114 ? -6.301 -9.670 -2.464 1.00 89.19 114 ALA A O 1
ATOM 926 N N . ILE A 1 115 ? -4.295 -9.545 -3.447 1.00 91.62 115 ILE A N 1
ATOM 927 C CA . ILE A 1 115 ? -4.445 -8.206 -4.005 1.00 91.62 115 ILE A CA 1
ATOM 928 C C . ILE A 1 115 ? -4.304 -8.374 -5.510 1.00 91.62 115 ILE A C 1
ATOM 930 O O . ILE A 1 115 ? -3.295 -8.892 -5.968 1.00 91.62 115 ILE A O 1
ATOM 934 N N . PHE A 1 116 ? -5.300 -7.954 -6.273 1.00 93.38 116 PHE A N 1
ATOM 935 C CA . PHE A 1 116 ? -5.215 -7.830 -7.724 1.00 93.38 116 PHE A CA 1
ATOM 936 C C . PHE A 1 116 ? -5.020 -6.352 -8.049 1.00 93.38 116 PHE A C 1
ATOM 938 O O . PHE A 1 116 ? -5.888 -5.549 -7.710 1.00 93.38 116 PHE A O 1
ATOM 945 N N . ASN A 1 117 ? -3.894 -5.965 -8.642 1.00 93.50 117 ASN A N 1
ATOM 946 C CA . ASN A 1 117 ? -3.687 -4.580 -9.056 1.00 93.50 117 ASN A CA 1
ATOM 947 C C . ASN A 1 117 ? -4.463 -4.345 -10.353 1.00 93.50 117 ASN A C 1
ATOM 949 O O . ASN A 1 117 ? -4.046 -4.782 -11.419 1.00 93.50 117 ASN A O 1
ATOM 953 N N . PHE A 1 118 ? -5.613 -3.685 -10.243 1.00 95.12 118 PHE A N 1
ATOM 954 C CA . PHE A 1 118 ? -6.510 -3.497 -11.371 1.00 95.12 118 PHE A CA 1
ATOM 955 C C . PHE A 1 118 ? -5.850 -2.650 -12.455 1.00 95.12 118 PHE A C 1
ATOM 957 O O . PHE A 1 118 ? -5.850 -3.057 -13.605 1.00 95.12 118 PHE A O 1
ATOM 964 N N . ASP A 1 119 ? -5.223 -1.525 -12.115 1.00 91.56 119 ASP A N 1
ATOM 965 C CA . ASP A 1 119 ? -4.621 -0.663 -13.142 1.00 91.56 119 ASP A CA 1
ATOM 966 C C . ASP A 1 119 ? -3.419 -1.307 -13.852 1.00 91.56 119 ASP A C 1
ATOM 968 O O . ASP A 1 119 ? -3.156 -0.975 -15.008 1.00 91.56 119 ASP A O 1
ATOM 972 N N . ASP A 1 120 ? -2.683 -2.194 -13.174 1.00 87.88 120 ASP A N 1
ATOM 973 C CA . ASP A 1 120 ? -1.552 -2.917 -13.771 1.00 87.88 120 ASP A CA 1
ATOM 974 C C . ASP A 1 120 ? -2.000 -4.144 -14.592 1.00 87.88 120 ASP A C 1
ATOM 976 O O . ASP A 1 120 ? -1.342 -4.453 -15.580 1.00 87.88 120 ASP A O 1
ATOM 980 N N . ASP A 1 121 ? -3.100 -4.816 -14.217 1.00 89.62 121 ASP A N 1
ATOM 981 C CA . ASP A 1 121 ? -3.488 -6.132 -14.759 1.00 89.62 121 ASP A CA 1
ATOM 982 C C . ASP A 1 121 ? -4.929 -6.184 -15.338 1.00 89.62 121 ASP A C 1
ATOM 984 O O . ASP A 1 121 ? -5.497 -7.265 -15.516 1.00 89.62 121 ASP A O 1
ATOM 988 N N . PHE A 1 122 ? -5.561 -5.037 -15.640 1.00 89.31 122 PHE A N 1
ATOM 989 C CA . PHE A 1 122 ? -6.953 -4.959 -16.144 1.00 89.31 122 PHE A CA 1
ATOM 990 C C . PHE A 1 122 ? -7.194 -5.658 -17.494 1.00 89.31 122 PHE A C 1
ATOM 992 O O . PHE A 1 122 ? -8.333 -5.750 -17.939 1.00 89.31 122 PHE A O 1
ATOM 999 N N . ASP A 1 123 ? -6.164 -6.062 -18.226 1.00 88.31 123 ASP A N 1
ATOM 1000 C CA . ASP A 1 123 ? -6.299 -6.797 -19.485 1.00 88.31 123 ASP A CA 1
ATOM 1001 C C . ASP A 1 123 ? -6.217 -8.317 -19.282 1.00 88.31 123 ASP A C 1
ATOM 1003 O O . ASP A 1 123 ? -6.582 -9.085 -20.175 1.00 88.31 123 ASP A O 1
ATOM 1007 N N . ASN A 1 124 ? -5.818 -8.762 -18.087 1.00 87.44 124 ASN A N 1
ATOM 1008 C CA . ASN A 1 124 ? -5.673 -10.166 -17.737 1.00 87.44 124 ASN A CA 1
ATOM 1009 C C . ASN A 1 124 ? -6.365 -10.511 -16.401 1.00 87.44 124 ASN A C 1
ATOM 1011 O O . ASN A 1 124 ? -5.710 -10.879 -15.424 1.00 87.44 124 ASN A O 1
ATOM 1015 N N . PRO A 1 125 ? -7.711 -10.501 -16.339 1.00 86.56 125 PRO A N 1
ATOM 1016 C CA . PRO A 1 125 ? -8.433 -10.943 -15.144 1.00 86.56 125 PRO A CA 1
ATOM 1017 C C . PRO A 1 125 ? -8.226 -12.436 -14.841 1.00 86.56 125 PRO A C 1
ATOM 1019 O O . PRO A 1 125 ? -8.391 -12.871 -13.699 1.00 86.56 125 PRO A O 1
ATOM 1022 N N . GLY A 1 126 ? -7.831 -13.226 -15.850 1.00 83.75 126 GLY A N 1
ATOM 1023 C CA . GLY A 1 126 ? -7.423 -14.623 -15.696 1.00 83.75 126 GLY A CA 1
ATOM 1024 C C . GLY A 1 126 ? -6.231 -14.786 -14.752 1.00 83.75 126 GLY A C 1
ATOM 1025 O O . GLY A 1 126 ? -6.161 -15.790 -14.041 1.00 83.75 126 GLY A O 1
ATOM 1026 N N . LEU A 1 127 ? -5.382 -13.757 -14.629 1.00 85.00 127 LEU A N 1
ATOM 1027 C CA . LEU A 1 127 ? -4.268 -13.730 -13.689 1.00 85.00 127 LEU A CA 1
ATOM 1028 C C . LEU A 1 127 ? -4.727 -14.002 -12.253 1.00 85.00 127 LEU A C 1
ATOM 1030 O O . LEU A 1 127 ? -4.031 -14.687 -11.525 1.00 85.00 127 LEU A O 1
ATOM 1034 N N . PHE A 1 128 ? -5.918 -13.571 -11.828 1.00 84.88 128 PHE A N 1
ATOM 1035 C CA . PHE A 1 128 ? -6.423 -13.893 -10.483 1.00 84.88 128 PHE A CA 1
ATOM 1036 C C . PHE A 1 128 ? -6.620 -15.402 -10.249 1.00 84.88 128 PHE A C 1
ATOM 1038 O O . PHE A 1 128 ? -6.401 -15.918 -9.145 1.00 84.88 128 PHE A O 1
ATOM 1045 N N . MET A 1 129 ? -7.012 -16.123 -11.300 1.00 80.00 129 MET A N 1
ATOM 1046 C CA . MET A 1 129 ? -7.156 -17.578 -11.279 1.00 80.00 129 MET A CA 1
ATOM 1047 C C . MET A 1 129 ? -5.791 -18.263 -11.328 1.00 80.00 129 MET A C 1
ATOM 1049 O O . MET A 1 129 ? -5.577 -19.256 -10.630 1.00 80.00 129 MET A O 1
ATOM 1053 N N . GLU A 1 130 ? -4.891 -17.711 -12.141 1.00 73.56 130 GLU A N 1
ATOM 1054 C CA . GLU A 1 130 ? -3.553 -18.229 -12.435 1.00 73.56 130 GLU A CA 1
ATOM 1055 C C . GLU A 1 130 ? -2.489 -17.819 -11.425 1.00 73.56 130 GLU A C 1
ATOM 1057 O O . GLU A 1 130 ? -1.413 -18.409 -11.439 1.00 73.56 130 GLU A O 1
ATOM 1062 N N . MET A 1 131 ? -2.783 -16.862 -10.537 1.00 68.19 131 MET A N 1
ATOM 1063 C CA . MET A 1 131 ? -1.993 -16.567 -9.352 1.00 68.19 131 MET A CA 1
ATOM 1064 C C . MET A 1 131 ? -1.920 -17.866 -8.551 1.00 68.19 131 MET A C 1
ATOM 1066 O O . MET A 1 131 ? -2.774 -18.180 -7.708 1.00 68.19 131 MET A O 1
ATOM 1070 N N . SER A 1 132 ? -0.896 -18.657 -8.852 1.00 50.31 132 SER A N 1
ATOM 1071 C CA . SER A 1 132 ? -0.308 -19.584 -7.918 1.00 50.31 132 SER A CA 1
ATOM 1072 C C . SER A 1 132 ? -0.017 -18.774 -6.664 1.00 50.31 132 SER A C 1
ATOM 1074 O O . SER A 1 132 ? 0.327 -17.590 -6.738 1.00 50.31 132 SER A O 1
ATOM 1076 N N . SER A 1 133 ? -0.219 -19.397 -5.509 1.00 49.88 133 SER A N 1
ATOM 1077 C CA . SER A 1 133 ? 0.308 -18.913 -4.239 1.00 49.88 133 SER A CA 1
ATOM 1078 C C . SER A 1 133 ? 1.741 -18.389 -4.413 1.00 49.88 133 SER A C 1
ATOM 1080 O O . SER A 1 133 ? 2.412 -18.703 -5.398 1.00 49.88 133 SER A O 1
ATOM 1082 N N . PHE A 1 134 ? 2.203 -17.590 -3.455 1.00 49.91 134 PHE A N 1
ATOM 1083 C CA . PHE A 1 134 ? 3.551 -17.014 -3.301 1.00 49.91 134 PHE A CA 1
ATOM 1084 C C . PHE A 1 134 ? 4.758 -17.992 -3.478 1.00 49.91 134 PHE A C 1
ATOM 1086 O O . PHE A 1 134 ? 5.890 -17.643 -3.157 1.00 49.91 134 PHE A O 1
ATOM 1093 N N . ASP A 1 135 ? 4.543 -19.201 -3.996 1.00 40.31 135 ASP A N 1
ATOM 1094 C CA . ASP A 1 135 ? 5.312 -20.432 -3.851 1.00 40.31 135 ASP A CA 1
ATOM 1095 C C . ASP A 1 135 ? 6.297 -20.756 -4.984 1.00 40.31 135 ASP A C 1
ATOM 1097 O O . ASP A 1 135 ? 6.838 -21.859 -4.989 1.00 40.31 135 ASP A O 1
ATOM 1101 N N . GLN A 1 136 ? 6.561 -19.878 -5.958 1.00 41.53 136 GLN A N 1
ATOM 1102 C CA . GLN A 1 136 ? 7.480 -20.249 -7.059 1.00 41.53 136 GLN A CA 1
ATOM 1103 C C . GLN A 1 136 ? 8.619 -19.287 -7.365 1.00 41.53 136 GLN A C 1
ATOM 1105 O O . GLN A 1 136 ? 9.473 -19.613 -8.187 1.00 41.53 136 GLN A O 1
ATOM 1110 N N . VAL A 1 137 ? 8.706 -18.150 -6.681 1.00 43.84 137 VAL A N 1
ATOM 1111 C CA . VAL A 1 137 ? 9.940 -17.360 -6.706 1.00 43.84 137 VAL A CA 1
ATOM 1112 C C . VAL A 1 137 ? 10.699 -17.720 -5.441 1.00 43.84 137 VAL A C 1
ATOM 1114 O O . VAL A 1 137 ? 10.086 -17.763 -4.379 1.00 43.84 137 VAL A O 1
ATOM 1117 N N . GLU A 1 138 ? 11.997 -18.004 -5.550 1.00 42.09 138 GLU A N 1
ATOM 1118 C CA . GLU A 1 138 ? 12.955 -18.251 -4.458 1.00 42.09 138 GLU A CA 1
ATOM 1119 C C . GLU A 1 138 ? 13.078 -17.035 -3.507 1.00 42.09 138 GLU A C 1
ATOM 1121 O O . GLU A 1 138 ? 14.145 -16.462 -3.296 1.00 42.09 138 GLU A O 1
ATOM 1126 N N . GLY A 1 139 ? 11.958 -16.575 -2.957 1.00 53.12 139 GLY A N 1
ATOM 1127 C CA . GLY A 1 139 ? 11.875 -15.486 -2.010 1.00 53.12 139 GLY A CA 1
ATOM 1128 C C . GLY A 1 139 ? 12.316 -15.976 -0.643 1.00 53.12 139 GLY A C 1
ATOM 1129 O O . GLY A 1 139 ? 11.928 -17.050 -0.184 1.00 53.12 139 GLY A O 1
ATOM 1130 N N . ASN A 1 140 ? 13.123 -15.166 0.033 1.00 60.88 140 ASN A N 1
ATOM 1131 C CA . ASN A 1 140 ? 13.486 -15.371 1.426 1.00 60.88 140 ASN A CA 1
ATOM 1132 C C . ASN A 1 140 ? 12.208 -15.603 2.258 1.00 60.88 140 ASN A C 1
ATOM 1134 O O . ASN A 1 140 ? 11.375 -14.705 2.375 1.00 60.88 140 ASN A O 1
ATOM 1138 N N . GLN A 1 141 ? 12.048 -16.792 2.847 1.00 68.12 141 GLN A N 1
ATOM 1139 C CA . GLN A 1 141 ? 10.869 -17.191 3.633 1.00 68.12 141 GLN A CA 1
ATOM 1140 C C . GLN A 1 141 ? 10.513 -16.172 4.738 1.00 68.12 141 GLN A C 1
ATOM 1142 O O . GLN A 1 141 ? 9.353 -16.015 5.121 1.00 68.12 141 GLN A O 1
ATOM 1147 N N . ASN A 1 142 ? 11.507 -15.423 5.226 1.00 70.88 142 ASN A N 1
ATOM 1148 C CA . ASN A 1 142 ? 11.311 -14.353 6.203 1.00 70.88 142 ASN A CA 1
ATOM 1149 C C . ASN A 1 142 ? 10.522 -13.153 5.660 1.00 70.88 142 ASN A C 1
ATOM 1151 O O . ASN A 1 142 ? 9.795 -12.517 6.424 1.00 70.88 142 ASN A O 1
ATOM 1155 N N . ASP A 1 143 ? 10.659 -12.835 4.376 1.00 72.25 143 ASP A N 1
ATOM 1156 C CA . ASP A 1 143 ? 9.963 -11.716 3.739 1.00 72.25 143 ASP A CA 1
ATOM 1157 C C . ASP A 1 143 ? 8.507 -12.086 3.434 1.00 72.25 143 ASP A C 1
ATOM 1159 O O . ASP A 1 143 ? 7.605 -11.292 3.695 1.00 72.25 143 ASP A O 1
ATOM 1163 N N . GLN A 1 144 ? 8.252 -13.332 3.019 1.00 72.94 144 GLN A N 1
ATOM 1164 C CA . GLN A 1 144 ? 6.893 -13.866 2.869 1.00 72.94 144 GLN A CA 1
ATOM 1165 C C . GLN A 1 144 ? 6.123 -13.844 4.195 1.00 72.94 144 GLN A C 1
ATOM 1167 O O . GLN A 1 144 ? 4.994 -13.355 4.264 1.00 72.94 144 GLN A O 1
ATOM 1172 N N . ASN A 1 145 ? 6.751 -14.325 5.273 1.00 78.88 145 ASN A N 1
ATOM 1173 C CA . ASN A 1 145 ? 6.160 -14.295 6.611 1.00 78.88 145 ASN A CA 1
ATOM 1174 C C . ASN A 1 145 ? 5.839 -12.866 7.055 1.00 78.88 145 ASN A C 1
ATOM 1176 O O . ASN A 1 145 ? 4.780 -12.620 7.633 1.00 78.88 145 ASN A O 1
ATOM 1180 N N . PHE A 1 146 ? 6.722 -11.918 6.746 1.00 79.69 146 PHE A N 1
ATOM 1181 C CA . PHE A 1 146 ? 6.507 -10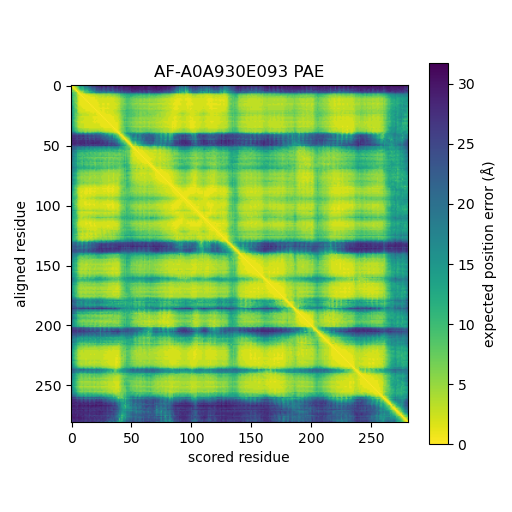.519 7.082 1.00 79.69 146 PHE A CA 1
ATOM 1182 C C . PHE A 1 146 ? 5.368 -9.887 6.274 1.00 79.69 146 PHE A C 1
ATOM 1184 O O . PHE A 1 146 ? 4.511 -9.221 6.849 1.00 79.69 146 PHE A O 1
ATOM 1191 N N . VAL A 1 147 ? 5.296 -10.139 4.965 1.00 79.88 147 VAL A N 1
ATOM 1192 C CA . VAL A 1 147 ? 4.181 -9.706 4.106 1.00 79.88 147 VAL A CA 1
ATOM 1193 C C . VAL A 1 147 ? 2.846 -10.240 4.627 1.00 79.88 147 VAL A C 1
ATOM 1195 O O . VAL A 1 147 ? 1.885 -9.480 4.775 1.00 79.88 147 VAL A O 1
ATOM 1198 N N . ASN A 1 148 ? 2.802 -11.529 4.969 1.00 82.94 148 ASN A N 1
ATOM 1199 C CA . ASN A 1 148 ? 1.632 -12.156 5.575 1.00 82.94 148 ASN A CA 1
ATOM 1200 C C . ASN A 1 148 ? 1.249 -11.482 6.895 1.00 82.94 148 ASN A C 1
ATOM 1202 O O . ASN A 1 148 ? 0.067 -11.212 7.124 1.00 82.94 148 ASN A O 1
ATOM 1206 N N . GLU A 1 149 ? 2.228 -11.174 7.749 1.00 86.88 149 GLU A N 1
ATOM 1207 C CA . GLU A 1 149 ? 1.993 -10.477 9.012 1.00 86.88 149 GLU A CA 1
ATOM 1208 C C . GLU A 1 149 ? 1.444 -9.059 8.794 1.00 86.88 149 GLU A C 1
ATOM 1210 O O . GLU A 1 149 ? 0.483 -8.671 9.466 1.00 86.88 149 GLU A O 1
ATOM 1215 N N . LEU A 1 150 ? 2.000 -8.296 7.846 1.00 87.50 150 LEU A N 1
ATOM 1216 C CA . LEU A 1 150 ? 1.536 -6.946 7.521 1.00 87.50 150 LEU A CA 1
ATOM 1217 C C . LEU A 1 150 ? 0.077 -6.956 7.074 1.00 87.50 150 LEU A C 1
ATOM 1219 O O . LEU A 1 150 ? -0.744 -6.246 7.653 1.00 87.50 150 LEU A O 1
ATOM 1223 N N . ILE A 1 151 ? -0.262 -7.784 6.087 1.00 86.94 151 ILE A N 1
ATOM 1224 C CA . ILE A 1 151 ? -1.615 -7.807 5.524 1.00 86.94 151 ILE A CA 1
ATOM 1225 C C . ILE A 1 151 ? -2.615 -8.331 6.557 1.00 86.94 151 ILE A C 1
ATOM 1227 O O . ILE A 1 151 ? -3.677 -7.736 6.736 1.00 86.94 151 ILE A O 1
ATOM 1231 N N . SER A 1 152 ? -2.242 -9.347 7.339 1.00 87.00 152 SER A N 1
ATOM 1232 C CA . SER A 1 152 ? -3.082 -9.836 8.439 1.00 87.00 152 SER A CA 1
ATOM 1233 C C . SER A 1 152 ? -3.349 -8.752 9.490 1.00 87.00 152 SER A C 1
ATOM 1235 O O . SER A 1 152 ? -4.475 -8.624 9.972 1.00 87.00 152 SER A O 1
ATOM 1237 N N . LYS A 1 153 ? -2.345 -7.932 9.838 1.00 90.75 153 LYS A N 1
ATOM 1238 C CA . LYS A 1 153 ? -2.527 -6.806 10.771 1.00 90.75 153 LYS A CA 1
ATOM 1239 C C . LYS A 1 153 ? -3.396 -5.699 10.188 1.00 90.75 153 LYS A C 1
ATOM 1241 O O . LYS A 1 153 ? -4.216 -5.160 10.926 1.00 90.75 153 LYS A O 1
ATOM 1246 N N . ILE A 1 154 ? -3.239 -5.371 8.905 1.00 91.12 154 ILE A N 1
ATOM 1247 C CA . ILE A 1 154 ? -4.089 -4.391 8.211 1.00 91.12 154 ILE A CA 1
ATOM 1248 C C . ILE A 1 154 ? -5.550 -4.827 8.293 1.00 91.12 154 ILE A C 1
ATOM 1250 O O . ILE A 1 154 ? -6.393 -4.050 8.737 1.00 91.12 154 ILE A O 1
ATOM 1254 N N . MET A 1 155 ? -5.834 -6.080 7.931 1.00 87.56 155 MET A N 1
ATOM 1255 C CA . MET A 1 155 ? -7.186 -6.635 7.989 1.00 87.56 155 MET A CA 1
ATOM 1256 C C . MET A 1 155 ? -7.741 -6.580 9.406 1.00 87.56 155 MET A C 1
ATOM 1258 O O . MET A 1 155 ? -8.783 -5.976 9.632 1.00 87.56 155 MET A O 1
ATOM 1262 N N . PHE A 1 156 ? -6.980 -7.080 10.380 1.00 90.25 156 PHE A N 1
ATOM 1263 C CA . PHE A 1 156 ? -7.393 -7.036 11.775 1.00 90.25 156 PHE A CA 1
ATOM 1264 C C . PHE A 1 156 ? -7.720 -5.612 12.252 1.00 90.25 156 PHE A C 1
ATOM 1266 O O . PHE A 1 156 ? -8.727 -5.420 12.918 1.00 90.25 156 PHE A O 1
ATOM 1273 N N . ILE A 1 157 ? -6.919 -4.601 11.892 1.00 91.50 157 ILE A N 1
ATOM 1274 C CA . ILE A 1 157 ? -7.178 -3.200 12.267 1.00 91.50 157 ILE A CA 1
ATOM 1275 C C . ILE A 1 157 ? -8.456 -2.656 11.617 1.00 91.50 157 ILE A C 1
ATOM 1277 O O . ILE A 1 157 ? -9.178 -1.904 12.278 1.00 91.50 157 ILE A O 1
ATOM 1281 N N . LYS A 1 158 ? -8.744 -3.019 10.359 1.00 88.06 158 LYS A N 1
ATOM 1282 C CA . LYS A 1 158 ? -9.967 -2.595 9.651 1.00 88.06 158 LYS A CA 1
ATOM 1283 C C . LYS A 1 158 ? -11.237 -3.081 10.349 1.00 88.06 158 LYS A C 1
ATOM 1285 O O . LYS A 1 158 ? -12.232 -2.368 10.340 1.00 88.06 158 LYS A O 1
ATOM 1290 N N . ASP A 1 159 ? -11.181 -4.248 10.983 1.00 87.38 159 ASP A N 1
ATOM 1291 C CA . ASP A 1 159 ? -12.331 -4.870 11.648 1.00 87.38 159 ASP A CA 1
ATOM 1292 C C . ASP A 1 159 ? -12.504 -4.477 13.121 1.00 87.38 159 ASP A C 1
ATOM 1294 O O . ASP A 1 159 ? -13.442 -4.927 13.779 1.00 87.38 159 ASP A O 1
ATOM 1298 N N . LEU A 1 160 ? -11.579 -3.695 13.684 1.00 88.25 160 LEU A N 1
ATOM 1299 C CA . LEU A 1 160 ? -11.659 -3.289 15.084 1.00 88.25 160 LEU A CA 1
ATOM 1300 C C . LEU A 1 160 ? -12.640 -2.132 15.268 1.00 88.25 160 LEU A C 1
ATOM 1302 O O . LEU A 1 160 ? -12.376 -1.012 14.833 1.00 88.25 160 LEU A O 1
ATOM 1306 N N . GLU A 1 161 ? -13.710 -2.399 16.014 1.00 83.94 161 GLU A N 1
ATOM 1307 C CA . GLU A 1 161 ? -14.693 -1.392 16.430 1.00 83.94 161 GLU A CA 1
ATOM 1308 C C . GLU A 1 161 ? -14.284 -0.658 17.724 1.00 83.94 161 GLU A C 1
ATOM 1310 O O . GLU A 1 161 ? -14.532 0.536 17.859 1.00 83.94 161 GLU A O 1
ATOM 1315 N N . ASP A 1 162 ? -13.621 -1.333 18.677 1.00 83.00 162 ASP A N 1
ATOM 1316 C CA . ASP A 1 162 ? -13.191 -0.709 19.941 1.00 83.00 162 ASP A CA 1
ATOM 1317 C C . ASP A 1 162 ? -11.968 0.196 19.737 1.00 83.00 162 ASP A C 1
ATOM 1319 O O . ASP A 1 162 ? -10.855 -0.273 19.474 1.00 83.00 162 ASP A O 1
ATOM 1323 N N . SER A 1 163 ? -12.151 1.500 19.923 1.00 80.88 163 SER A N 1
ATOM 1324 C CA . SER A 1 163 ? -11.116 2.502 19.671 1.00 80.88 163 SER A CA 1
ATOM 1325 C C . SER A 1 163 ? -9.876 2.385 20.560 1.00 80.88 163 SER A C 1
ATOM 1327 O O . SER A 1 163 ? -8.752 2.600 20.099 1.00 80.88 163 SER A O 1
ATOM 1329 N N . ASN A 1 164 ? -10.026 2.043 21.845 1.00 80.94 164 ASN A N 1
ATOM 1330 C CA . ASN A 1 164 ? -8.871 1.938 22.743 1.00 80.94 164 ASN A CA 1
ATOM 1331 C C . ASN A 1 164 ? -8.005 0.724 22.379 1.00 80.94 164 ASN A C 1
ATOM 1333 O O . ASN A 1 164 ? -6.770 0.807 22.379 1.00 80.94 164 ASN A O 1
ATOM 1337 N N . ASN A 1 165 ? -8.642 -0.386 22.015 1.00 86.06 165 ASN A N 1
ATOM 1338 C CA . ASN A 1 165 ? -7.988 -1.568 21.487 1.00 86.06 165 ASN A CA 1
ATOM 1339 C C . ASN A 1 165 ? -7.372 -1.276 20.115 1.00 86.06 165 ASN A C 1
ATOM 1341 O O . ASN A 1 165 ? -6.209 -1.610 19.893 1.00 86.06 165 ASN A O 1
ATOM 1345 N N . LYS A 1 166 ? -8.076 -0.555 19.234 1.00 90.69 166 LYS A N 1
ATOM 1346 C CA . LYS A 1 166 ? -7.549 -0.133 17.932 1.00 90.69 166 LYS A CA 1
ATOM 1347 C C . LYS A 1 166 ? -6.277 0.701 18.082 1.00 90.69 166 LYS A C 1
ATOM 1349 O O . LYS A 1 166 ? -5.284 0.390 17.431 1.00 90.69 166 LYS A O 1
ATOM 1354 N N . ILE A 1 167 ? -6.215 1.650 19.024 1.00 89.75 167 ILE A N 1
ATOM 1355 C CA . ILE A 1 167 ? -4.969 2.382 19.330 1.00 89.75 167 ILE A CA 1
ATOM 1356 C C . ILE A 1 167 ? -3.861 1.463 19.840 1.00 89.75 167 ILE A C 1
ATOM 1358 O O . ILE A 1 167 ? -2.705 1.606 19.438 1.00 89.75 167 ILE A O 1
ATOM 1362 N N . LYS A 1 168 ? -4.170 0.519 20.732 1.00 90.75 168 LYS A N 1
ATOM 1363 C CA . LYS A 1 168 ? -3.174 -0.445 21.224 1.00 90.75 168 LYS A CA 1
ATOM 1364 C C . LYS A 1 168 ? -2.585 -1.263 20.070 1.00 90.75 168 LYS A C 1
ATOM 1366 O O . LYS A 1 168 ? -1.373 -1.482 20.024 1.00 90.75 168 LYS A O 1
ATOM 1371 N N . VAL A 1 169 ? -3.426 -1.684 19.134 1.00 93.12 169 VAL A N 1
ATOM 1372 C CA . VAL A 1 169 ? -3.026 -2.460 17.960 1.00 93.12 169 VAL A CA 1
ATOM 1373 C C . VAL A 1 169 ? -2.240 -1.593 16.976 1.00 93.12 169 VAL A C 1
ATOM 1375 O O . VAL A 1 169 ? -1.169 -2.016 16.549 1.00 93.12 169 VAL A O 1
ATOM 1378 N N . LEU A 1 170 ? -2.670 -0.355 16.712 1.00 92.44 170 LEU A N 1
ATOM 1379 C CA . LEU A 1 170 ? -1.941 0.624 15.895 1.00 92.44 170 LEU A CA 1
ATOM 1380 C C . LEU A 1 170 ? -0.552 0.933 16.470 1.00 92.44 170 LEU A C 1
ATOM 1382 O O . LEU A 1 170 ? 0.424 0.964 15.728 1.00 92.44 170 LEU A O 1
ATOM 1386 N N . LYS A 1 171 ? -0.416 1.072 17.795 1.00 91.31 171 LYS A N 1
ATOM 1387 C CA . LYS A 1 171 ? 0.891 1.216 18.465 1.00 91.31 171 LYS A CA 1
ATOM 1388 C C . LYS A 1 171 ? 1.806 0.022 18.198 1.00 91.31 171 LYS A C 1
ATOM 1390 O O . LYS A 1 171 ? 2.997 0.203 17.952 1.00 91.31 171 LYS A O 1
ATOM 1395 N N . ASN A 1 172 ? 1.273 -1.197 18.259 1.00 90.81 172 ASN A N 1
ATOM 1396 C CA . ASN A 1 172 ? 2.045 -2.406 17.968 1.00 90.81 172 ASN A CA 1
ATOM 1397 C C . ASN A 1 172 ? 2.396 -2.512 16.481 1.00 90.81 172 ASN A C 1
ATOM 1399 O O . ASN A 1 172 ? 3.511 -2.903 16.149 1.00 90.81 172 ASN A O 1
ATOM 1403 N N . PHE A 1 173 ? 1.481 -2.116 15.599 1.00 91.00 173 PHE A N 1
ATOM 1404 C CA . PHE A 1 173 ? 1.721 -2.083 14.164 1.00 91.00 173 PHE A CA 1
ATOM 1405 C C . PHE A 1 173 ? 2.792 -1.051 13.794 1.00 91.00 173 PHE A C 1
ATOM 1407 O O . PHE A 1 173 ? 3.727 -1.381 13.079 1.00 91.00 173 PHE A O 1
ATOM 1414 N N . SER A 1 174 ? 2.758 0.140 14.400 1.00 86.44 174 SER A N 1
ATOM 1415 C CA . SER A 1 174 ? 3.815 1.157 14.298 1.00 86.44 174 SER A CA 1
ATOM 1416 C C . SER A 1 174 ? 5.190 0.605 14.679 1.00 86.44 174 SER A C 1
ATOM 1418 O O . SER A 1 174 ? 6.180 0.894 14.015 1.00 86.44 174 SER A O 1
ATOM 1420 N N . LYS A 1 175 ? 5.273 -0.215 15.738 1.00 83.56 175 LYS A N 1
ATOM 1421 C CA . LYS A 1 175 ? 6.531 -0.866 16.140 1.00 83.56 175 LYS A CA 1
ATOM 1422 C C . LYS A 1 175 ? 6.999 -1.899 15.119 1.00 83.56 175 LYS A C 1
ATOM 1424 O O . LYS A 1 175 ? 8.191 -1.922 14.835 1.00 83.56 175 LYS A O 1
ATOM 1429 N N . LEU A 1 176 ? 6.086 -2.717 14.587 1.00 83.25 176 LEU A N 1
ATOM 1430 C CA . LEU A 1 176 ? 6.400 -3.683 13.530 1.00 83.25 176 LEU A CA 1
ATOM 1431 C C . LEU A 1 176 ? 6.962 -2.956 12.301 1.00 83.25 176 LEU A C 1
ATOM 1433 O O . LEU A 1 176 ? 8.067 -3.257 11.860 1.00 83.25 176 LEU A O 1
ATOM 1437 N N . LEU A 1 177 ? 6.246 -1.933 11.826 1.00 79.69 177 LEU A N 1
ATOM 1438 C CA . LEU A 1 177 ? 6.664 -1.099 10.702 1.00 79.69 177 LEU A CA 1
ATOM 1439 C C . LEU A 1 177 ? 8.028 -0.445 10.974 1.00 79.69 177 LEU A C 1
ATOM 1441 O O . LEU A 1 177 ? 8.938 -0.527 10.165 1.00 79.69 177 LEU A O 1
ATOM 1445 N N . LYS A 1 178 ? 8.238 0.153 12.150 1.00 73.75 178 LYS A N 1
ATOM 1446 C CA . LYS A 1 178 ? 9.518 0.806 12.478 1.00 73.75 178 LYS A CA 1
ATOM 1447 C C . LYS A 1 178 ? 10.691 -0.169 12.595 1.00 73.75 178 LYS A C 1
ATOM 1449 O O . LYS A 1 178 ? 11.813 0.236 12.328 1.00 73.75 178 LYS A O 1
ATOM 1454 N N . LYS A 1 179 ? 10.467 -1.410 13.027 1.00 69.19 179 LYS A N 1
ATOM 1455 C CA . LYS A 1 179 ? 11.543 -2.385 13.245 1.00 69.19 179 LYS A CA 1
ATOM 1456 C C . LYS A 1 179 ? 11.939 -3.092 11.952 1.00 69.19 179 LYS A C 1
ATOM 1458 O O . LYS A 1 179 ? 13.116 -3.135 11.616 1.00 69.19 179 LYS A O 1
ATOM 1463 N N . ASP A 1 180 ? 10.955 -3.627 11.242 1.00 64.31 180 ASP A N 1
ATOM 1464 C CA . ASP A 1 180 ? 11.196 -4.593 10.172 1.00 64.31 180 ASP A CA 1
ATOM 1465 C C . ASP A 1 180 ? 11.004 -3.978 8.780 1.00 64.31 180 ASP A C 1
ATOM 1467 O O . ASP A 1 180 ? 11.625 -4.440 7.822 1.00 64.31 180 ASP A O 1
ATOM 1471 N N . SER A 1 181 ? 10.274 -2.857 8.658 1.00 63.16 181 SER A N 1
ATOM 1472 C CA . SER A 1 181 ? 10.316 -2.084 7.414 1.00 63.16 181 SER A CA 1
ATOM 1473 C C . SER A 1 181 ? 11.690 -1.463 7.200 1.00 63.16 181 SER A C 1
ATOM 1475 O O . SER A 1 181 ? 12.088 -1.335 6.059 1.00 63.16 181 SER A O 1
ATOM 1477 N N . ILE A 1 182 ? 12.471 -1.135 8.238 1.00 58.53 182 ILE A N 1
ATOM 1478 C CA . ILE A 1 182 ? 13.855 -0.670 8.026 1.00 58.53 182 ILE A CA 1
ATOM 1479 C C . ILE A 1 182 ? 14.690 -1.765 7.352 1.00 58.53 182 ILE A C 1
ATOM 1481 O O . ILE A 1 182 ? 15.379 -1.461 6.394 1.00 58.53 182 ILE A O 1
ATOM 1485 N N . ARG A 1 183 ? 14.541 -3.038 7.742 1.00 62.03 183 ARG A N 1
ATOM 1486 C CA . ARG A 1 183 ? 15.236 -4.172 7.102 1.00 62.03 183 ARG A CA 1
ATOM 1487 C C . ARG A 1 183 ? 14.871 -4.343 5.621 1.00 62.03 183 ARG A C 1
ATOM 1489 O O . ARG A 1 183 ? 15.727 -4.686 4.818 1.00 62.03 183 ARG A O 1
ATOM 1496 N N . ILE A 1 184 ? 13.599 -4.151 5.266 1.00 61.12 184 ILE A N 1
ATOM 1497 C CA . ILE A 1 184 ? 13.118 -4.294 3.875 1.00 61.12 184 ILE A CA 1
ATOM 1498 C C . ILE A 1 184 ? 13.391 -3.041 3.047 1.00 61.12 184 ILE A C 1
ATOM 1500 O O . ILE A 1 184 ? 13.587 -3.124 1.834 1.00 61.12 184 ILE A O 1
ATOM 1504 N N . ILE A 1 185 ? 13.376 -1.877 3.695 1.00 58.78 185 ILE A N 1
ATOM 1505 C CA . ILE A 1 185 ? 13.571 -0.602 3.027 1.00 58.78 185 ILE A CA 1
ATOM 1506 C C . ILE A 1 185 ? 15.068 -0.258 2.951 1.00 58.78 185 ILE A C 1
ATOM 1508 O O . ILE A 1 185 ? 15.416 0.481 2.048 1.00 58.78 185 ILE A O 1
ATOM 1512 N N . GLU A 1 186 ? 15.956 -0.837 3.778 1.00 51.16 186 GLU A N 1
ATOM 1513 C CA . GLU A 1 186 ? 17.425 -0.692 3.722 1.00 51.16 186 GLU A CA 1
ATOM 1514 C C . GLU A 1 186 ? 17.984 -0.872 2.288 1.00 51.16 186 GLU A C 1
ATOM 1516 O O . GLU A 1 186 ? 18.262 -1.974 1.834 1.00 51.16 186 GLU A O 1
ATOM 1521 N N . SER A 1 187 ? 18.154 0.269 1.605 1.00 54.50 187 SER A N 1
ATOM 1522 C CA . SER A 1 187 ? 19.227 0.665 0.676 1.00 54.50 187 SER A CA 1
ATOM 1523 C C . SER A 1 187 ? 19.559 -0.209 -0.547 1.00 54.50 187 SER A C 1
ATOM 1525 O O . SER A 1 187 ? 19.814 -1.401 -0.448 1.00 54.50 187 SER A O 1
ATOM 1527 N N . TYR A 1 188 ? 19.661 0.429 -1.723 1.00 50.88 188 TYR A N 1
ATOM 1528 C CA . TYR A 1 188 ? 19.771 -0.141 -3.087 1.00 50.88 188 TYR A CA 1
ATOM 1529 C C . TYR A 1 188 ? 18.557 -0.959 -3.541 1.00 50.88 188 TYR A C 1
ATOM 1531 O O . TYR A 1 188 ? 17.961 -0.623 -4.563 1.00 50.88 188 TYR A O 1
ATOM 1539 N N . ASN A 1 189 ? 18.125 -1.960 -2.771 1.00 59.59 189 ASN A N 1
ATOM 1540 C CA . ASN A 1 189 ? 17.038 -2.854 -3.182 1.00 59.59 189 ASN A CA 1
ATOM 1541 C C . ASN A 1 189 ? 15.711 -2.119 -3.394 1.00 59.59 189 ASN A C 1
ATOM 1543 O O . ASN A 1 189 ? 14.961 -2.478 -4.296 1.00 59.59 189 ASN A O 1
ATOM 1547 N N . VAL A 1 190 ? 15.433 -1.057 -2.631 1.00 68.94 190 VAL A N 1
ATOM 1548 C CA . VAL A 1 190 ? 14.212 -0.256 -2.807 1.00 68.94 190 VAL A CA 1
ATOM 1549 C C . VAL A 1 190 ? 14.213 0.502 -4.120 1.00 68.94 190 VAL A C 1
ATOM 1551 O O . VAL A 1 190 ? 13.235 0.417 -4.858 1.00 68.94 190 VAL A O 1
ATOM 1554 N N . LEU A 1 191 ? 15.290 1.227 -4.436 1.00 67.62 191 LEU A N 1
ATOM 1555 C CA . LEU A 1 191 ? 15.323 1.984 -5.682 1.00 67.62 191 LEU A CA 1
ATOM 1556 C C . LEU A 1 191 ? 15.465 1.050 -6.886 1.00 67.62 191 LEU A C 1
ATOM 1558 O O . LEU A 1 191 ? 14.790 1.265 -7.880 1.00 67.62 191 LEU A O 1
ATOM 1562 N N . ALA A 1 192 ? 16.248 -0.027 -6.785 1.00 68.88 192 ALA A N 1
ATOM 1563 C CA . ALA A 1 192 ? 16.279 -1.073 -7.805 1.00 68.88 192 ALA A CA 1
ATOM 1564 C C . ALA A 1 192 ? 14.881 -1.681 -8.01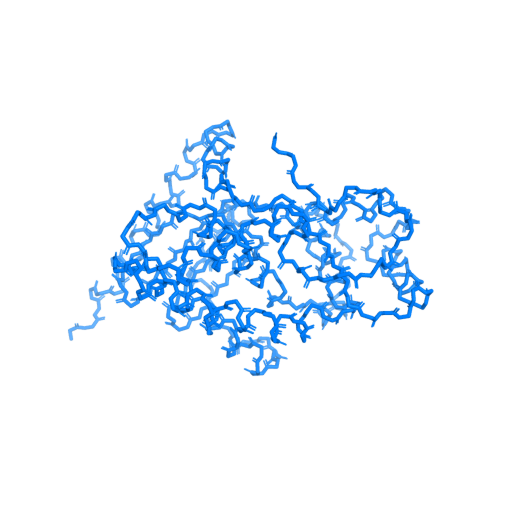8 1.00 68.88 192 ALA A C 1
ATOM 1566 O O . ALA A 1 192 ? 14.422 -1.789 -9.150 1.00 68.88 192 ALA A O 1
ATOM 1567 N N . THR A 1 193 ? 14.144 -1.977 -6.943 1.00 74.81 193 THR A N 1
ATOM 1568 C CA . THR A 1 193 ? 12.749 -2.437 -7.020 1.00 74.81 193 THR A CA 1
ATOM 1569 C C . THR A 1 193 ? 11.848 -1.400 -7.689 1.00 74.81 193 THR A C 1
ATOM 1571 O O . THR A 1 193 ? 11.064 -1.765 -8.562 1.00 74.81 193 THR A O 1
ATOM 1574 N N . MET A 1 194 ? 11.964 -0.116 -7.331 1.00 77.19 194 MET A N 1
ATOM 1575 C CA . MET A 1 194 ? 11.227 0.972 -7.985 1.00 77.19 194 MET A CA 1
ATOM 1576 C C . MET A 1 194 ? 11.565 1.045 -9.476 1.00 77.19 194 MET A C 1
ATOM 1578 O O . MET A 1 194 ? 10.662 1.065 -10.298 1.00 77.19 194 MET A O 1
ATOM 1582 N N . LEU A 1 195 ? 12.840 0.982 -9.855 1.00 75.88 195 LEU A N 1
ATOM 1583 C CA . LEU A 1 195 ? 13.275 0.990 -11.254 1.00 75.88 195 LEU A CA 1
ATOM 1584 C C . LEU A 1 195 ? 12.679 -0.174 -12.046 1.00 75.88 195 LEU A C 1
ATOM 1586 O O . LEU A 1 195 ? 12.158 0.028 -13.139 1.00 75.88 195 LEU A O 1
ATOM 1590 N N . ILE A 1 196 ? 12.687 -1.377 -11.470 1.00 74.50 196 ILE A N 1
ATOM 1591 C CA . ILE A 1 196 ? 12.087 -2.570 -12.076 1.00 74.50 196 ILE A CA 1
ATOM 1592 C C . ILE A 1 196 ? 10.570 -2.405 -12.227 1.00 74.50 196 ILE A C 1
ATOM 1594 O O . ILE A 1 196 ? 9.998 -2.796 -13.245 1.00 74.50 196 ILE A O 1
ATOM 1598 N N . VAL A 1 197 ? 9.895 -1.826 -11.230 1.00 79.25 197 VAL A N 1
ATOM 1599 C CA . VAL A 1 197 ? 8.454 -1.538 -11.295 1.00 79.25 197 VAL A CA 1
ATOM 1600 C C . VAL A 1 197 ? 8.151 -0.483 -12.358 1.00 79.25 197 VAL A C 1
ATOM 1602 O O . VAL A 1 197 ? 7.260 -0.706 -13.176 1.00 79.25 197 VAL A O 1
ATOM 1605 N N . TYR A 1 198 ? 8.906 0.614 -12.390 1.00 81.19 198 TYR A N 1
ATOM 1606 C CA . TYR A 1 198 ? 8.786 1.672 -13.390 1.00 81.19 198 TYR A CA 1
ATOM 1607 C C . TYR A 1 198 ? 8.984 1.115 -14.801 1.00 81.19 198 TYR A C 1
ATOM 1609 O O . TYR A 1 198 ? 8.115 1.297 -15.649 1.00 81.19 198 TYR A O 1
ATOM 1617 N N . ALA A 1 199 ? 10.063 0.366 -15.044 1.00 77.50 199 ALA A N 1
ATOM 1618 C CA . ALA A 1 199 ? 10.355 -0.241 -16.343 1.00 77.50 199 ALA A CA 1
ATOM 1619 C C . ALA A 1 199 ? 9.231 -1.181 -16.810 1.00 77.50 199 ALA A C 1
ATOM 1621 O O . ALA A 1 199 ? 8.779 -1.092 -17.952 1.00 77.50 199 ALA A O 1
ATOM 1622 N N . LYS A 1 200 ? 8.728 -2.040 -15.908 1.00 76.75 200 LYS A N 1
ATOM 1623 C CA . LYS A 1 200 ? 7.632 -2.975 -16.212 1.00 76.75 200 LYS A CA 1
ATOM 1624 C C . LYS A 1 200 ? 6.324 -2.250 -16.537 1.00 76.75 200 LYS A C 1
ATOM 1626 O O . LYS A 1 200 ? 5.638 -2.637 -17.472 1.00 76.75 200 LYS A O 1
ATOM 1631 N N . ARG A 1 201 ? 5.998 -1.178 -15.812 1.00 80.81 201 ARG A N 1
ATOM 1632 C CA . ARG A 1 201 ? 4.782 -0.374 -16.034 1.00 80.81 201 ARG A CA 1
ATOM 1633 C C . ARG A 1 201 ? 4.871 0.565 -17.243 1.00 80.81 201 ARG A C 1
ATOM 1635 O O . ARG A 1 201 ? 3.840 0.976 -17.761 1.00 80.81 201 ARG A O 1
ATOM 1642 N N . THR A 1 202 ? 6.075 0.928 -17.683 1.00 78.19 202 THR A N 1
ATOM 1643 C CA . THR A 1 202 ? 6.298 1.848 -18.818 1.00 78.19 202 THR A CA 1
ATOM 1644 C C . THR A 1 202 ? 6.623 1.137 -20.134 1.00 78.19 202 THR A C 1
ATOM 1646 O O . THR A 1 202 ? 6.836 1.798 -21.144 1.00 78.19 202 THR A O 1
ATOM 1649 N N . SER A 1 203 ? 6.564 -0.201 -20.166 1.00 61.88 203 SER A N 1
ATOM 1650 C CA . SER A 1 203 ? 6.729 -1.012 -21.384 1.00 61.88 203 SER A CA 1
ATOM 1651 C C . SER A 1 203 ? 8.106 -0.885 -22.050 1.00 61.88 203 SER A C 1
ATOM 1653 O O . SER A 1 203 ? 8.214 -0.881 -23.276 1.00 61.88 203 SER A O 1
ATOM 1655 N N . VAL A 1 204 ? 9.183 -0.811 -21.260 1.00 57.38 204 VAL A N 1
ATOM 1656 C CA . VAL A 1 204 ? 10.543 -0.903 -21.812 1.00 57.38 204 VAL A CA 1
ATOM 1657 C C . VAL A 1 204 ? 10.859 -2.382 -22.041 1.00 57.38 204 VAL A C 1
ATOM 1659 O O . VAL A 1 204 ? 11.157 -3.128 -21.111 1.00 57.38 204 VAL A O 1
ATOM 1662 N N . SER A 1 205 ? 10.770 -2.823 -23.296 1.00 51.44 205 SER A N 1
ATOM 1663 C CA . SER A 1 205 ? 10.971 -4.206 -23.760 1.00 51.44 205 SER A CA 1
ATOM 1664 C C . SER A 1 205 ? 12.418 -4.722 -23.658 1.00 51.44 205 SER A C 1
ATOM 1666 O O . SER A 1 205 ? 12.798 -5.640 -24.379 1.00 51.44 205 SER A O 1
ATOM 1668 N N . TYR A 1 206 ? 13.234 -4.136 -22.783 1.00 50.44 206 TYR A N 1
ATOM 1669 C CA . TYR A 1 206 ? 14.646 -4.466 -22.579 1.00 50.44 206 TYR A CA 1
ATOM 1670 C C . TYR A 1 206 ? 14.930 -4.850 -21.124 1.00 50.44 206 TYR A C 1
ATOM 1672 O O . TYR A 1 206 ? 15.990 -4.561 -20.579 1.00 50.44 206 TYR A O 1
ATOM 1680 N N . PHE A 1 207 ? 13.969 -5.510 -20.473 1.00 56.38 207 PHE A N 1
ATOM 1681 C CA . PHE A 1 207 ? 14.190 -6.035 -19.134 1.00 56.38 207 PHE A CA 1
ATOM 1682 C C . PHE A 1 207 ? 15.015 -7.326 -19.205 1.00 56.38 207 PHE A C 1
ATOM 1684 O O . PHE A 1 207 ? 14.487 -8.399 -19.504 1.00 56.38 207 PHE A O 1
ATOM 1691 N N . ASP A 1 208 ? 16.316 -7.222 -18.943 1.00 58.41 208 ASP A N 1
ATOM 1692 C CA . ASP A 1 208 ? 17.164 -8.389 -18.722 1.00 58.41 208 ASP A CA 1
ATOM 1693 C C . ASP A 1 208 ? 16.674 -9.147 -17.473 1.00 58.41 208 ASP A C 1
ATOM 1695 O O . ASP A 1 208 ? 16.537 -8.581 -16.382 1.00 58.41 208 ASP A O 1
ATOM 1699 N N . LYS A 1 209 ? 16.378 -10.443 -17.647 1.00 60.75 209 LYS A N 1
ATOM 1700 C CA . LYS A 1 209 ? 15.878 -11.330 -16.586 1.00 60.75 209 LYS A CA 1
ATOM 1701 C C . LYS A 1 209 ? 16.821 -11.368 -15.384 1.00 60.75 209 LYS A C 1
ATOM 1703 O O . LYS A 1 209 ? 16.356 -11.553 -14.260 1.00 60.75 209 LYS A O 1
ATOM 1708 N N . ASP A 1 210 ? 18.111 -11.110 -15.589 1.00 62.69 210 ASP A N 1
ATOM 1709 C CA . ASP A 1 210 ? 19.110 -11.097 -14.523 1.00 62.69 210 ASP A CA 1
ATOM 1710 C C . ASP A 1 210 ? 18.886 -9.986 -13.485 1.00 62.69 210 ASP A C 1
ATOM 1712 O O . ASP A 1 210 ? 19.421 -10.080 -12.376 1.00 62.69 210 ASP A O 1
ATOM 1716 N N . TYR A 1 211 ? 18.073 -8.965 -13.790 1.00 61.50 211 TYR A N 1
ATOM 1717 C CA . TYR A 1 211 ? 17.697 -7.916 -12.837 1.00 61.50 211 TYR A CA 1
ATOM 1718 C C . TYR A 1 211 ? 16.446 -8.245 -12.013 1.00 61.50 211 TYR A C 1
ATOM 1720 O O . TYR A 1 211 ? 16.216 -7.581 -11.001 1.00 61.50 211 TYR A O 1
ATOM 1728 N N . GLU A 1 212 ? 15.668 -9.286 -12.349 1.00 64.88 212 GLU A N 1
ATOM 1729 C CA . GLU A 1 212 ? 14.508 -9.690 -11.529 1.00 64.88 212 GLU A CA 1
ATOM 1730 C C . GLU A 1 212 ? 14.921 -10.088 -10.109 1.00 64.88 212 GLU A C 1
ATOM 1732 O O . GLU A 1 212 ? 14.158 -9.875 -9.172 1.00 64.88 212 GLU A O 1
ATOM 1737 N N . LYS A 1 213 ? 16.158 -10.560 -9.919 1.00 63.97 213 LYS A N 1
ATOM 1738 C CA . LYS A 1 213 ? 16.708 -10.913 -8.600 1.00 63.97 213 LYS A CA 1
ATOM 1739 C C . LYS A 1 213 ? 16.783 -9.745 -7.610 1.00 63.97 213 LYS A C 1
ATOM 1741 O O . LYS A 1 213 ? 16.884 -9.975 -6.410 1.00 63.97 213 LYS A O 1
ATOM 1746 N N . PHE A 1 214 ? 16.768 -8.503 -8.099 1.00 64.31 214 PHE A N 1
ATOM 1747 C CA . PHE A 1 214 ? 16.781 -7.303 -7.255 1.00 64.31 214 PHE A CA 1
ATOM 1748 C C . PHE A 1 214 ? 15.373 -6.790 -6.931 1.00 64.31 214 PHE A C 1
ATOM 1750 O O . PHE A 1 214 ? 15.229 -5.869 -6.127 1.00 64.31 214 PHE A O 1
ATOM 1757 N N . TYR A 1 215 ? 14.334 -7.360 -7.549 1.00 69.75 215 TYR A N 1
ATOM 1758 C CA . TYR A 1 215 ? 12.951 -7.020 -7.251 1.00 69.75 215 TYR A CA 1
ATOM 1759 C C . TYR A 1 215 ? 12.538 -7.641 -5.916 1.00 69.75 215 TYR A C 1
ATOM 1761 O O . TYR A 1 215 ? 12.404 -8.858 -5.804 1.00 69.75 215 TYR A O 1
ATOM 1769 N N . ASN A 1 216 ? 12.267 -6.803 -4.914 1.00 73.56 216 ASN A N 1
ATOM 1770 C CA . ASN A 1 216 ? 11.638 -7.241 -3.676 1.00 73.56 216 ASN A CA 1
ATOM 1771 C C . ASN A 1 216 ? 10.171 -6.802 -3.652 1.00 73.56 216 ASN A C 1
ATOM 1773 O O . ASN A 1 216 ? 9.838 -5.654 -3.357 1.00 73.56 216 ASN A O 1
ATOM 1777 N N . GLN A 1 217 ? 9.268 -7.741 -3.931 1.00 71.00 217 GLN A N 1
ATOM 1778 C CA . GLN A 1 217 ? 7.825 -7.498 -3.888 1.00 71.00 217 GLN A CA 1
ATOM 1779 C C . GLN A 1 217 ? 7.349 -6.972 -2.524 1.00 71.00 217 GLN A C 1
ATOM 1781 O O . GLN A 1 217 ? 6.427 -6.156 -2.461 1.00 71.00 217 GLN A O 1
ATOM 1786 N N . SER A 1 218 ? 8.018 -7.372 -1.440 1.00 77.44 218 SER A N 1
ATOM 1787 C CA . SER A 1 218 ? 7.698 -6.951 -0.075 1.00 77.44 218 SER A CA 1
ATOM 1788 C C . SER A 1 218 ? 7.860 -5.447 0.122 1.00 77.44 218 SER A C 1
ATOM 1790 O O . SER A 1 218 ? 7.142 -4.864 0.929 1.00 77.44 218 SER A O 1
ATOM 1792 N N . THR A 1 219 ? 8.747 -4.792 -0.636 1.00 77.81 219 THR A N 1
ATOM 1793 C CA . THR A 1 219 ? 8.954 -3.340 -0.565 1.00 77.81 219 THR A CA 1
ATOM 1794 C C . THR A 1 219 ? 7.671 -2.568 -0.872 1.00 77.81 219 THR A C 1
ATOM 1796 O O . THR A 1 219 ? 7.318 -1.650 -0.135 1.00 77.81 219 THR A O 1
ATOM 1799 N N . MET A 1 220 ? 6.931 -2.957 -1.915 1.00 80.56 220 MET A N 1
ATOM 1800 C CA . MET A 1 220 ? 5.697 -2.252 -2.286 1.00 80.56 220 MET A CA 1
ATOM 1801 C C . MET A 1 220 ? 4.564 -2.522 -1.289 1.00 80.56 220 MET A C 1
ATOM 1803 O O . MET A 1 220 ? 3.817 -1.608 -0.943 1.00 80.56 220 MET A O 1
ATOM 1807 N N . ILE A 1 221 ? 4.506 -3.737 -0.735 1.00 84.12 221 ILE A N 1
ATOM 1808 C CA . ILE A 1 221 ? 3.532 -4.096 0.307 1.00 84.12 221 ILE A CA 1
ATOM 1809 C C . ILE A 1 221 ? 3.813 -3.326 1.598 1.00 84.12 221 ILE A C 1
ATOM 1811 O O . ILE A 1 221 ? 2.890 -2.885 2.279 1.00 84.12 221 ILE A O 1
ATOM 1815 N N . VAL A 1 222 ? 5.086 -3.108 1.927 1.00 81.94 222 VAL A N 1
ATOM 1816 C CA . VAL A 1 222 ? 5.479 -2.238 3.037 1.00 81.94 222 VAL A CA 1
ATOM 1817 C C . VAL A 1 222 ? 4.998 -0.807 2.809 1.00 81.94 222 VAL A C 1
ATOM 1819 O O . VAL A 1 222 ? 4.501 -0.187 3.749 1.00 81.94 222 VAL A O 1
ATOM 1822 N N . PHE A 1 223 ? 5.093 -0.278 1.587 1.00 82.25 223 PHE A N 1
ATOM 1823 C CA . PHE A 1 223 ? 4.551 1.046 1.279 1.00 82.25 223 PHE A CA 1
ATOM 1824 C C . PHE A 1 223 ? 3.032 1.105 1.416 1.00 82.25 223 PHE A C 1
ATOM 1826 O O . PHE A 1 223 ? 2.532 2.068 1.991 1.00 82.25 223 PHE A O 1
ATOM 1833 N N . ASP A 1 224 ? 2.310 0.065 1.002 1.00 87.06 224 ASP A N 1
ATOM 1834 C CA . ASP A 1 224 ? 0.863 -0.033 1.225 1.00 87.06 224 ASP A CA 1
ATOM 1835 C C . ASP A 1 224 ? 0.510 -0.133 2.719 1.00 87.06 224 ASP A C 1
ATOM 1837 O O . ASP A 1 224 ? -0.429 0.508 3.191 1.00 87.06 224 ASP A O 1
ATOM 1841 N N . ALA A 1 225 ? 1.299 -0.866 3.505 1.00 88.12 225 ALA A N 1
ATOM 1842 C CA . ALA A 1 225 ? 1.118 -0.975 4.950 1.00 88.12 225 ALA A CA 1
ATOM 1843 C C . ALA A 1 225 ? 1.370 0.355 5.678 1.00 88.12 225 ALA A C 1
ATOM 1845 O O . ALA A 1 225 ? 0.648 0.712 6.613 1.00 88.12 225 ALA A O 1
ATOM 1846 N N . LEU A 1 226 ? 2.377 1.105 5.230 1.00 85.75 226 LEU A N 1
ATOM 1847 C CA . LEU A 1 226 ? 2.665 2.451 5.705 1.00 85.75 226 LEU A CA 1
ATOM 1848 C C . LEU A 1 226 ? 1.535 3.420 5.322 1.00 85.75 226 LEU A C 1
ATOM 1850 O O . LEU A 1 226 ? 1.052 4.136 6.203 1.00 85.75 226 LEU A O 1
ATOM 1854 N N . ALA A 1 227 ? 1.086 3.394 4.058 1.00 86.81 227 ALA A N 1
ATOM 1855 C CA . ALA A 1 227 ? -0.062 4.145 3.532 1.00 86.81 227 ALA A CA 1
ATOM 1856 C C . ALA A 1 227 ? -1.287 3.975 4.427 1.00 86.81 227 ALA A C 1
ATOM 1858 O O . ALA A 1 227 ? -1.765 4.942 5.033 1.00 86.81 227 ALA A O 1
ATOM 1859 N N . PHE A 1 228 ? -1.677 2.715 4.622 1.00 90.81 228 PHE A N 1
ATOM 1860 C CA . PHE A 1 228 ? -2.760 2.319 5.505 1.00 90.81 228 PHE A CA 1
ATOM 1861 C C . PHE A 1 228 ? -2.571 2.843 6.932 1.00 90.81 228 PHE A C 1
ATOM 1863 O O . PHE A 1 228 ? -3.473 3.483 7.467 1.00 90.81 228 PHE A O 1
ATOM 1870 N N . TYR A 1 229 ? -1.399 2.630 7.546 1.00 90.50 229 TYR A N 1
ATOM 1871 C CA . TYR A 1 229 ? -1.137 3.103 8.908 1.00 90.50 229 TYR A CA 1
ATOM 1872 C C . TYR A 1 229 ? -1.355 4.612 9.040 1.00 90.50 229 TYR A C 1
ATOM 1874 O O . TYR A 1 229 ? -2.027 5.056 9.968 1.00 90.50 229 TYR A O 1
ATOM 1882 N N . SER A 1 230 ? -0.822 5.406 8.108 1.00 88.06 230 SER A N 1
ATOM 1883 C CA . SER A 1 230 ? -0.983 6.861 8.169 1.00 88.06 230 SER A CA 1
ATOM 1884 C C . SER A 1 230 ? -2.442 7.288 8.031 1.00 88.06 230 SER A C 1
ATOM 1886 O O . SER A 1 230 ? -2.894 8.152 8.782 1.00 88.06 230 SER A O 1
ATOM 1888 N N . LYS A 1 231 ? -3.184 6.640 7.123 1.00 89.62 231 LYS A N 1
ATOM 1889 C CA . LYS A 1 231 ? -4.594 6.919 6.885 1.00 89.62 231 LYS A CA 1
ATOM 1890 C C . LYS A 1 231 ? -5.409 6.607 8.132 1.00 89.62 231 LYS A C 1
ATOM 1892 O O . LYS A 1 231 ? -6.198 7.443 8.561 1.00 89.62 231 LYS A O 1
ATOM 1897 N N . GLU A 1 232 ? -5.174 5.457 8.763 1.00 91.31 232 GLU A N 1
ATOM 1898 C CA . GLU A 1 232 ? -5.842 5.082 10.012 1.00 91.31 232 GLU A CA 1
ATOM 1899 C C . GLU A 1 232 ? -5.542 6.064 11.149 1.00 91.31 232 GLU A C 1
ATOM 1901 O O . GLU A 1 232 ? -6.450 6.445 11.882 1.00 91.31 232 GLU A O 1
ATOM 1906 N N . ILE A 1 233 ? -4.293 6.521 11.285 1.00 91.25 233 ILE A N 1
ATOM 1907 C CA . ILE A 1 233 ? -3.913 7.510 12.304 1.00 91.25 233 ILE A CA 1
ATOM 1908 C C . ILE A 1 233 ? -4.573 8.870 12.040 1.00 91.25 233 ILE A C 1
ATOM 1910 O O . ILE A 1 233 ? -5.065 9.506 12.974 1.00 91.25 233 ILE A O 1
ATOM 1914 N N . ASN A 1 234 ? -4.617 9.319 10.786 1.00 88.50 234 ASN A N 1
ATOM 1915 C CA . ASN A 1 234 ? -5.210 10.604 10.416 1.00 88.50 234 ASN A CA 1
ATOM 1916 C C . ASN A 1 234 ? -6.747 10.587 10.453 1.00 88.50 234 ASN A C 1
ATOM 1918 O O . ASN A 1 234 ? -7.365 11.619 10.709 1.00 88.50 234 ASN A O 1
ATOM 1922 N N . ASN A 1 235 ? -7.370 9.429 10.222 1.00 88.75 235 ASN A N 1
ATOM 1923 C CA . ASN A 1 235 ? -8.816 9.239 10.357 1.00 88.75 235 ASN A CA 1
ATOM 1924 C C . ASN A 1 235 ? -9.271 9.029 11.800 1.00 88.75 235 ASN A C 1
ATOM 1926 O O . ASN A 1 235 ? -10.467 9.122 12.068 1.00 88.75 235 ASN A O 1
ATOM 1930 N N . PHE A 1 236 ? -8.354 8.746 12.725 1.00 87.06 236 PHE A N 1
ATOM 1931 C CA . PHE A 1 236 ? -8.724 8.431 14.095 1.00 87.06 236 PHE A CA 1
ATOM 1932 C C . PHE A 1 236 ? -9.327 9.653 14.802 1.00 87.06 236 PHE A C 1
ATOM 1934 O O . PHE A 1 236 ? -8.622 10.601 15.152 1.00 87.06 236 PHE A O 1
ATOM 1941 N N . GLN A 1 237 ? -10.637 9.610 15.036 1.00 78.56 237 GLN A N 1
ATOM 1942 C CA . GLN A 1 237 ? -11.394 10.610 15.782 1.00 78.56 237 GLN A CA 1
ATOM 1943 C C . GLN A 1 237 ? -12.177 9.882 16.873 1.00 78.56 237 GLN A C 1
ATOM 1945 O O . GLN A 1 237 ? -13.173 9.227 16.585 1.00 78.56 237 GLN A O 1
ATOM 1950 N N . ASP A 1 238 ? -11.701 9.940 18.119 1.00 73.31 238 ASP A N 1
ATOM 1951 C CA . ASP A 1 238 ? -12.479 9.436 19.252 1.00 73.31 238 ASP A CA 1
ATOM 1952 C C . ASP A 1 238 ? -12.229 10.258 20.523 1.00 73.31 238 ASP A C 1
ATOM 1954 O O . ASP A 1 238 ? -11.123 10.317 21.076 1.00 73.31 238 ASP A O 1
ATOM 1958 N N . ASP A 1 239 ? -13.305 10.873 21.006 1.00 72.62 239 ASP A N 1
ATOM 1959 C CA . ASP A 1 239 ? -13.334 11.688 22.214 1.00 72.62 239 ASP A CA 1
ATOM 1960 C C . ASP A 1 239 ? -13.224 10.853 23.502 1.00 72.62 239 ASP A C 1
ATOM 1962 O O . ASP A 1 239 ? -12.810 11.381 24.540 1.00 72.62 239 ASP A O 1
ATOM 1966 N N . ASN A 1 240 ? -13.494 9.546 23.443 1.00 81.19 240 ASN A N 1
ATOM 1967 C CA . ASN A 1 240 ? -13.471 8.609 24.573 1.00 81.19 240 ASN A CA 1
ATOM 1968 C C . ASN A 1 240 ? -12.094 7.980 24.832 1.00 81.19 240 ASN A C 1
ATOM 1970 O O . ASN A 1 240 ? -11.935 7.117 25.702 1.00 81.19 240 ASN A O 1
ATOM 1974 N N . LEU A 1 241 ? -11.064 8.405 24.101 1.00 84.31 241 LEU A N 1
ATOM 1975 C CA . LEU A 1 241 ? -9.704 7.939 24.338 1.00 84.31 241 LEU A CA 1
ATOM 1976 C C . LEU A 1 241 ? -9.188 8.361 25.717 1.00 84.31 241 LEU A C 1
ATOM 1978 O O . LEU A 1 241 ? -9.373 9.497 26.166 1.00 84.31 241 LEU A O 1
ATOM 1982 N N . SER A 1 242 ? -8.438 7.462 26.359 1.00 86.50 242 SER A N 1
ATOM 1983 C CA . SER A 1 242 ? -7.687 7.812 27.569 1.00 86.50 242 SER A CA 1
ATOM 1984 C C . SER A 1 242 ? -6.712 8.968 27.301 1.00 86.50 242 SER A C 1
ATOM 1986 O O . SER A 1 242 ? -6.200 9.125 26.190 1.00 86.50 242 SER A O 1
ATOM 1988 N N . PHE A 1 243 ? -6.396 9.759 28.331 1.00 87.75 243 PHE A N 1
ATOM 1989 C CA . PHE A 1 243 ? -5.486 10.908 28.221 1.00 87.75 243 PHE A CA 1
ATOM 1990 C C . PHE A 1 243 ? -4.146 10.559 27.544 1.00 87.75 243 PHE A C 1
ATOM 1992 O O . PHE A 1 243 ? -3.708 11.247 26.623 1.00 87.75 243 PHE A O 1
ATOM 1999 N N . PHE A 1 244 ? -3.527 9.436 27.924 1.00 88.81 244 PHE A N 1
ATOM 2000 C CA . PHE A 1 244 ? -2.275 8.974 27.313 1.00 88.81 244 PHE A CA 1
ATOM 2001 C C . PHE A 1 244 ? -2.433 8.553 25.847 1.00 88.81 244 PHE A C 1
ATOM 2003 O O . PHE A 1 244 ? -1.505 8.718 25.053 1.00 88.81 244 PHE A O 1
ATOM 2010 N N . ASN A 1 245 ? -3.591 8.008 25.469 1.00 90.38 245 ASN A N 1
ATOM 2011 C CA . ASN A 1 245 ? -3.884 7.672 24.078 1.00 90.38 245 ASN A CA 1
ATOM 2012 C C . ASN A 1 245 ? -4.099 8.931 23.232 1.00 90.38 245 ASN A C 1
ATOM 2014 O O . ASN A 1 245 ? -3.570 8.984 22.126 1.00 90.38 245 ASN A O 1
ATOM 2018 N N . LYS A 1 246 ? -4.759 9.961 23.777 1.00 90.00 246 LYS A N 1
ATOM 2019 C CA . LYS A 1 246 ? -4.912 11.269 23.119 1.00 90.00 246 LYS A CA 1
ATOM 2020 C C . LYS A 1 246 ? -3.564 11.938 22.853 1.00 90.00 246 LYS A C 1
ATOM 2022 O O . LYS A 1 246 ? -3.295 12.331 21.723 1.00 90.00 246 LYS A O 1
ATOM 2027 N N . ILE A 1 247 ? -2.686 11.999 23.860 1.00 90.25 247 ILE A N 1
ATOM 2028 C CA . ILE A 1 247 ? -1.331 12.560 23.697 1.00 90.25 247 ILE A CA 1
ATOM 2029 C C . ILE A 1 247 ? -0.543 11.791 22.637 1.00 90.25 247 ILE A C 1
ATOM 2031 O O . ILE A 1 247 ? 0.104 12.394 21.782 1.00 90.25 247 ILE A O 1
ATOM 2035 N N . TRP A 1 248 ? -0.577 10.457 22.694 1.00 91.12 248 TRP A N 1
ATOM 2036 C CA . TRP A 1 248 ? 0.140 9.640 21.722 1.00 91.12 248 TRP A CA 1
ATOM 2037 C C . TRP A 1 248 ? -0.369 9.873 20.296 1.00 91.12 248 TRP A C 1
ATOM 2039 O O . TRP A 1 248 ? 0.449 10.076 19.404 1.00 91.12 248 TRP A O 1
ATOM 2049 N N . LEU A 1 249 ? -1.692 9.885 20.099 1.00 90.81 249 LEU A N 1
ATOM 2050 C CA . LEU A 1 249 ? -2.307 10.098 18.792 1.00 90.81 249 LEU A CA 1
ATOM 2051 C C . LEU A 1 249 ? -1.929 11.469 18.218 1.00 90.81 249 LEU A C 1
ATOM 2053 O O . LEU A 1 249 ? -1.481 11.540 17.078 1.00 90.81 249 LEU A O 1
ATOM 2057 N N . TYR A 1 250 ? -2.013 12.530 19.027 1.00 89.75 250 TYR A N 1
ATOM 2058 C CA . TYR A 1 250 ? -1.610 13.880 18.625 1.00 89.75 250 TYR A CA 1
ATOM 2059 C C . TYR A 1 250 ? -0.140 13.942 18.186 1.00 89.75 250 TYR A C 1
ATOM 2061 O O . TYR A 1 250 ? 0.189 14.501 17.138 1.00 89.75 250 TYR A O 1
ATOM 2069 N N . ASN A 1 251 ? 0.757 13.330 18.965 1.00 86.94 251 ASN A N 1
ATOM 2070 C CA . ASN A 1 251 ? 2.178 13.288 18.630 1.00 86.94 251 ASN A CA 1
ATOM 2071 C C . ASN A 1 251 ? 2.435 12.497 17.344 1.00 86.94 251 ASN A C 1
ATOM 2073 O O . ASN A 1 251 ? 3.257 12.913 16.532 1.00 86.94 251 ASN A O 1
ATOM 2077 N N . GLU A 1 252 ? 1.743 11.375 17.142 1.00 86.19 252 GLU A N 1
ATOM 2078 C CA . GLU A 1 252 ? 1.923 10.551 15.947 1.00 86.19 252 GLU A CA 1
ATOM 2079 C C . GLU A 1 252 ? 1.370 11.239 14.690 1.00 86.19 252 GLU A C 1
ATOM 2081 O O . GLU A 1 252 ? 2.063 11.278 13.678 1.00 86.19 252 GLU A O 1
ATOM 2086 N N . GLN A 1 253 ? 0.194 11.872 14.763 1.00 87.12 253 GLN A N 1
ATOM 2087 C CA . GLN A 1 253 ? -0.351 12.702 13.679 1.00 87.12 253 GLN A CA 1
ATOM 2088 C C . GLN A 1 253 ? 0.594 13.860 13.331 1.00 87.12 253 GLN A C 1
ATOM 2090 O O . GLN A 1 253 ? 0.880 14.111 12.159 1.00 87.12 253 GLN A O 1
ATOM 2095 N N . SER A 1 254 ? 1.143 14.538 14.346 1.00 82.31 254 SER A N 1
ATOM 2096 C CA . SER A 1 254 ? 2.149 15.584 14.144 1.00 82.31 254 SER A CA 1
ATOM 2097 C C . SER A 1 254 ? 3.404 15.030 13.464 1.00 82.31 254 SER A C 1
ATOM 2099 O O . SER A 1 254 ? 3.892 15.617 12.499 1.00 82.31 254 SER A O 1
ATOM 2101 N N . ASN A 1 255 ? 3.904 13.870 13.896 1.00 76.19 255 ASN A N 1
ATOM 2102 C CA . ASN A 1 255 ? 5.065 13.233 13.277 1.00 76.19 255 ASN A CA 1
ATOM 2103 C C . ASN A 1 255 ? 4.810 12.879 11.807 1.00 76.19 255 ASN A C 1
ATOM 2105 O O . ASN A 1 255 ? 5.650 13.192 10.966 1.00 76.19 255 ASN A O 1
ATOM 2109 N N . LEU A 1 256 ? 3.661 12.278 11.486 1.00 77.44 256 LEU A N 1
ATOM 2110 C CA . LEU A 1 256 ? 3.291 11.934 10.110 1.00 77.44 256 LEU A CA 1
ATOM 2111 C C . LEU A 1 256 ? 3.192 13.183 9.230 1.00 77.44 256 LEU A C 1
ATOM 2113 O O . LEU A 1 256 ? 3.702 13.186 8.114 1.00 77.44 256 LEU A O 1
ATOM 2117 N N . LYS A 1 257 ? 2.628 14.279 9.750 1.00 74.44 257 LYS A N 1
ATOM 2118 C CA . LYS A 1 257 ? 2.548 15.553 9.024 1.00 74.44 257 LYS A CA 1
ATOM 2119 C C . LYS A 1 257 ? 3.926 16.131 8.675 1.00 74.44 257 LYS A C 1
ATOM 2121 O O . LYS A 1 257 ? 4.084 16.716 7.609 1.00 74.44 257 LYS A O 1
ATOM 2126 N N . HIS A 1 258 ? 4.911 15.999 9.565 1.00 68.19 258 HIS A N 1
ATOM 2127 C CA . HIS A 1 258 ? 6.240 16.596 9.374 1.00 68.19 258 HIS A CA 1
ATOM 2128 C C . HIS A 1 258 ? 7.230 15.677 8.646 1.00 68.19 258 HIS A C 1
ATOM 2130 O O . HIS A 1 258 ? 8.061 16.161 7.880 1.00 68.19 258 HIS A O 1
ATOM 2136 N N . PHE A 1 259 ? 7.171 14.367 8.893 1.00 61.34 259 PHE A N 1
ATOM 2137 C CA . PHE A 1 259 ? 8.190 13.403 8.459 1.00 61.34 259 PHE A CA 1
ATOM 2138 C C . PHE A 1 259 ? 7.648 12.290 7.563 1.00 61.34 259 PHE A C 1
ATOM 2140 O O . PHE A 1 259 ? 8.428 11.537 6.980 1.00 61.34 259 PHE A O 1
ATOM 2147 N N . GLY A 1 260 ? 6.330 12.170 7.445 1.00 64.94 260 GLY A N 1
ATOM 2148 C CA . GLY A 1 260 ? 5.720 11.144 6.630 1.00 64.94 260 GLY A CA 1
ATOM 2149 C C . GLY A 1 260 ? 5.813 9.731 7.202 1.00 64.94 260 GLY A C 1
ATOM 2150 O O . GLY A 1 260 ? 5.982 9.529 8.404 1.00 64.94 260 GLY A O 1
ATOM 2151 N N . TYR A 1 261 ? 5.713 8.743 6.312 1.00 58.59 261 TYR A N 1
ATOM 2152 C CA . TYR A 1 261 ? 5.661 7.311 6.642 1.00 58.59 261 TYR A CA 1
ATOM 2153 C C . TYR A 1 261 ? 6.888 6.758 7.364 1.00 58.59 261 TYR A C 1
ATOM 2155 O O . TYR A 1 261 ? 6.784 5.841 8.177 1.00 58.59 261 TYR A O 1
ATOM 2163 N N . LEU A 1 262 ? 8.058 7.306 7.049 1.00 54.03 26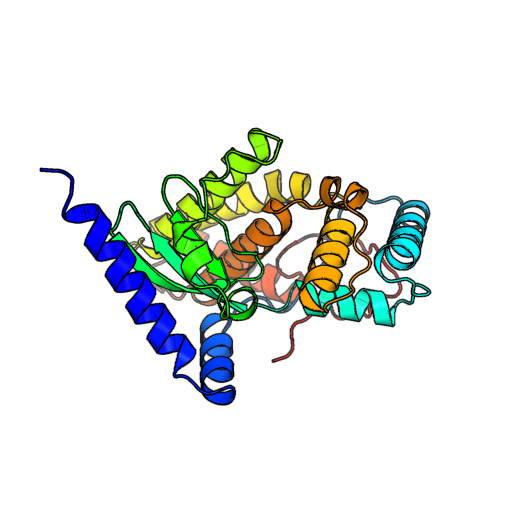2 LEU A N 1
ATOM 2164 C CA . LEU A 1 262 ? 9.348 6.843 7.539 1.00 54.03 262 LEU A CA 1
ATOM 2165 C C . LEU A 1 262 ? 9.952 7.952 8.397 1.00 54.03 262 LEU A C 1
ATOM 2167 O O . LEU A 1 262 ? 10.736 8.784 7.955 1.00 54.03 262 LEU A O 1
ATOM 2171 N N . SER A 1 263 ? 9.535 8.003 9.660 1.00 41.50 263 SER A N 1
ATOM 2172 C CA . SER A 1 263 ? 10.058 8.994 10.594 1.00 41.50 263 SER A CA 1
ATOM 2173 C C . SER A 1 263 ? 11.464 8.604 11.073 1.00 41.50 263 SER A C 1
ATOM 2175 O O . SER A 1 263 ? 11.590 7.680 11.881 1.00 41.50 263 SER A O 1
ATOM 2177 N N . LYS A 1 264 ? 12.502 9.344 10.661 1.00 41.75 264 LYS A N 1
ATOM 2178 C CA . LYS A 1 264 ? 13.411 10.103 11.554 1.00 41.75 264 LYS A CA 1
ATOM 2179 C C . LYS A 1 264 ? 14.528 10.838 10.789 1.00 41.75 264 LYS A C 1
ATOM 2181 O O . LYS A 1 264 ? 14.949 10.473 9.698 1.00 41.75 264 LYS A O 1
ATOM 2186 N N . ASN A 1 265 ? 14.969 11.924 11.424 1.00 37.72 265 ASN A N 1
ATOM 2187 C CA . ASN A 1 265 ? 16.029 12.856 11.043 1.00 37.72 265 ASN A CA 1
ATOM 2188 C C . ASN A 1 265 ? 17.303 12.199 10.480 1.00 37.72 265 ASN A C 1
ATOM 2190 O O . ASN A 1 265 ? 18.015 11.559 11.250 1.00 37.72 265 ASN A O 1
ATOM 2194 N N . LYS A 1 266 ? 17.634 12.482 9.207 1.00 40.66 266 LYS A N 1
ATOM 2195 C CA . LYS A 1 266 ? 18.959 12.896 8.672 1.00 40.66 266 LYS A CA 1
ATOM 2196 C C . LYS A 1 266 ? 19.035 12.676 7.153 1.00 40.66 266 LYS A C 1
ATOM 2198 O O . LYS A 1 266 ? 19.093 11.542 6.718 1.00 40.66 266 LYS A O 1
ATOM 2203 N N . LYS A 1 267 ? 19.101 13.775 6.393 1.00 40.25 267 LYS A N 1
ATOM 2204 C CA . LYS A 1 267 ? 19.130 13.872 4.918 1.00 40.25 267 LYS A CA 1
ATOM 2205 C C . LYS A 1 267 ? 20.061 12.860 4.223 1.00 40.25 267 LYS A C 1
ATOM 2207 O O . LYS A 1 26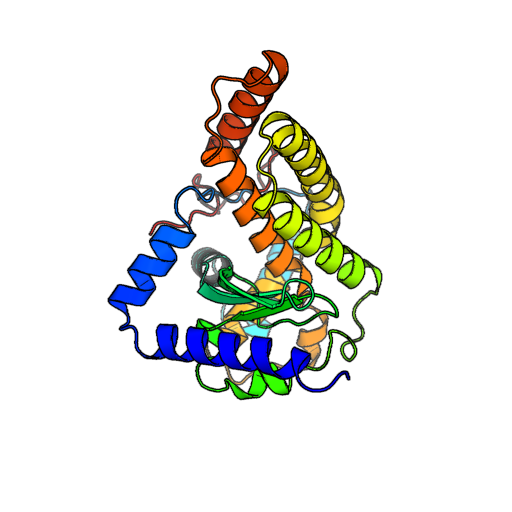7 ? 21.252 12.858 4.523 1.00 40.25 267 LYS A O 1
ATOM 2212 N N . PHE A 1 268 ? 19.538 12.140 3.226 1.00 39.25 268 PHE A N 1
ATOM 2213 C CA . PHE A 1 268 ? 20.326 11.276 2.335 1.00 39.25 268 PHE A CA 1
ATOM 2214 C C . PHE A 1 268 ? 20.769 11.930 1.022 1.00 39.25 268 PHE A C 1
ATOM 2216 O O . PHE A 1 268 ? 21.923 11.802 0.619 1.00 39.25 268 PHE A O 1
ATOM 2223 N N . PHE A 1 269 ? 19.874 12.691 0.392 1.00 35.50 269 PHE A N 1
ATOM 2224 C CA . PHE A 1 269 ? 20.134 13.358 -0.882 1.00 35.50 269 PHE A CA 1
ATOM 2225 C C . PHE A 1 269 ? 20.006 14.877 -0.703 1.00 35.50 269 PHE A C 1
ATOM 2227 O O . PHE A 1 269 ? 18.926 15.354 -0.354 1.00 35.50 269 PHE A O 1
ATOM 2234 N N . PRO A 1 270 ? 21.072 15.669 -0.918 1.00 35.41 270 PRO A N 1
ATOM 2235 C CA . PRO A 1 270 ? 20.995 17.132 -0.892 1.00 35.41 270 PRO A CA 1
ATOM 2236 C C . PRO A 1 270 ? 20.062 17.724 -1.966 1.00 35.41 270 PRO A C 1
ATOM 2238 O O . PRO A 1 270 ? 19.743 18.911 -1.886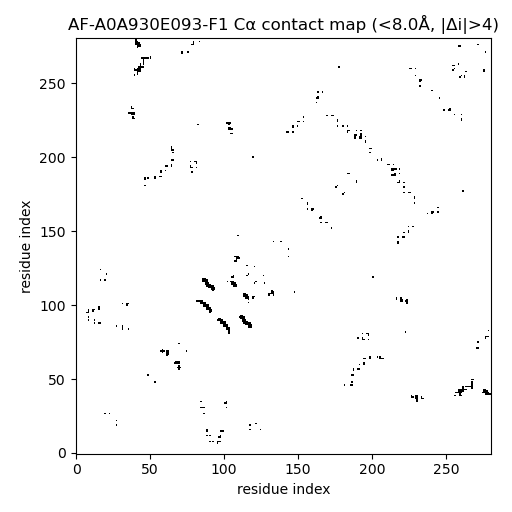 1.00 35.41 270 PRO A O 1
ATOM 2241 N N . PHE A 1 271 ? 19.655 16.915 -2.952 1.00 39.28 271 PHE A N 1
ATOM 2242 C CA . PHE A 1 271 ? 19.031 17.350 -4.207 1.00 39.28 271 PHE A CA 1
ATOM 2243 C C . PHE A 1 271 ? 17.545 16.993 -4.326 1.00 39.28 271 PHE A C 1
ATOM 2245 O O . PHE A 1 271 ? 16.825 17.685 -5.040 1.00 39.28 271 PHE A O 1
ATOM 2252 N N . VAL A 1 272 ? 17.051 16.006 -3.561 1.00 38.56 272 VAL A N 1
ATOM 2253 C CA . VAL A 1 272 ? 15.603 15.838 -3.361 1.00 38.56 272 VAL A CA 1
ATOM 2254 C C . VAL A 1 272 ? 15.154 17.089 -2.616 1.00 38.56 272 VAL A C 1
ATOM 2256 O O . VAL A 1 272 ? 15.555 17.318 -1.467 1.00 38.56 272 VAL A O 1
ATOM 2259 N N . LYS A 1 273 ? 14.443 17.976 -3.326 1.00 36.03 273 LYS A N 1
ATOM 2260 C CA . LYS A 1 273 ? 14.037 19.294 -2.824 1.00 36.03 273 LYS A CA 1
ATOM 2261 C C . LYS A 1 273 ? 13.405 19.144 -1.441 1.00 36.03 273 LYS A C 1
ATOM 2263 O O . LYS A 1 273 ? 12.880 18.105 -1.081 1.00 36.03 273 LYS A O 1
ATOM 2268 N N . LYS A 1 274 ? 13.433 20.220 -0.651 1.00 36.84 274 LYS A N 1
ATOM 2269 C CA . LYS A 1 274 ? 12.930 20.328 0.740 1.00 36.84 274 LYS A CA 1
ATOM 2270 C C . LYS A 1 274 ? 11.537 19.725 1.023 1.00 36.84 274 LYS A C 1
ATOM 2272 O O . LYS A 1 274 ? 11.156 19.656 2.188 1.00 36.84 274 LYS A O 1
ATOM 2277 N N . GLN A 1 275 ? 10.791 19.334 0.003 1.00 35.00 275 GLN A N 1
ATOM 2278 C CA . GLN A 1 275 ? 9.543 18.603 0.078 1.00 35.00 275 GLN A CA 1
ATOM 2279 C C . GLN A 1 275 ? 9.901 17.113 0.080 1.00 35.00 275 GLN A C 1
ATOM 2281 O O . GLN A 1 275 ? 10.426 16.608 -0.905 1.00 35.00 275 GLN A O 1
ATOM 2286 N N . GLY A 1 276 ? 9.690 16.415 1.200 1.00 39.47 276 GLY A N 1
ATOM 2287 C CA . GLY A 1 276 ? 9.757 14.949 1.193 1.00 39.47 276 GLY A CA 1
ATOM 2288 C C . GLY A 1 276 ? 8.913 14.380 0.049 1.00 39.47 276 GLY A C 1
ATOM 2289 O O . GLY A 1 276 ? 8.029 15.075 -0.446 1.00 39.47 276 GLY A O 1
ATOM 2290 N N . PHE A 1 277 ? 9.212 13.152 -0.384 1.00 38.91 277 PHE A N 1
ATOM 2291 C CA . PHE A 1 277 ? 8.580 12.506 -1.538 1.00 38.91 277 PHE A CA 1
ATOM 2292 C C . PHE A 1 277 ? 7.062 12.629 -1.407 1.00 38.91 277 PHE A C 1
ATOM 2294 O O . PHE A 1 277 ? 6.477 11.997 -0.539 1.00 38.91 277 PHE A O 1
ATOM 2301 N N . GLY A 1 278 ? 6.476 13.544 -2.168 1.00 31.12 278 GLY A N 1
ATOM 2302 C CA . GLY A 1 278 ? 5.111 14.021 -2.022 1.00 31.12 278 GLY A CA 1
ATOM 2303 C C . GLY A 1 278 ? 4.241 13.474 -3.138 1.00 31.12 278 GLY A C 1
ATOM 2304 O O . GLY A 1 278 ? 4.614 13.657 -4.292 1.00 31.12 278 GLY A O 1
ATOM 2305 N N . PHE A 1 279 ? 3.078 12.892 -2.839 1.00 30.92 279 PHE A N 1
ATOM 2306 C CA . PHE A 1 279 ? 1.992 12.816 -3.827 1.00 30.92 279 PHE A CA 1
ATOM 2307 C C . PHE A 1 279 ? 1.139 14.072 -3.746 1.00 30.92 279 PHE A C 1
ATOM 2309 O O . PHE A 1 279 ? 0.552 14.355 -2.700 1.00 30.92 279 PHE A O 1
ATOM 2316 N N . ILE A 1 280 ? 1.070 14.815 -4.850 1.00 24.38 280 ILE A N 1
ATOM 2317 C CA . ILE A 1 280 ? 0.056 15.847 -5.067 1.00 24.38 280 ILE A CA 1
ATOM 2318 C C . ILE A 1 280 ? -0.968 15.230 -6.023 1.00 24.38 280 ILE A C 1
ATOM 2320 O O . ILE A 1 280 ? -0.617 14.914 -7.158 1.00 24.38 280 ILE A O 1
ATOM 2324 N N . PHE A 1 281 ? -2.190 15.007 -5.530 1.00 27.89 281 PHE A N 1
ATOM 2325 C CA . PHE A 1 281 ? -3.358 14.726 -6.371 1.00 27.89 281 PHE A CA 1
ATOM 2326 C C . PHE A 1 281 ? -3.855 16.011 -7.028 1.00 27.89 281 PHE A C 1
ATOM 2328 O O . PHE A 1 281 ? -3.863 17.052 -6.326 1.00 27.89 281 PHE A O 1
#